Protein AF-A0A353FH01-F1 (afdb_monomer_lite)

Sequence (199 aa):
MLPNTKPGNYAWNSRETENVNPSNLFLKKVSDIIISHLSDPGFNSSLLARKLGLSRSYLSRKLSRLSGKSPGKLIYLSRLVYAERLIIEEQYAIKTVALTCGYSDTAGFSKAFQRHFGLTPTEAGRKKETNECNWSVPLNPNLKVILASQIQKDRWLQKLLHLLIEEVESGEKTSLKEIAGKMYQSTSQLNRILKKNWG

Radius of gyration: 22.61 Å; chains: 1; bounding box: 39×79×48 Å

Foldseek 3Di:
DDDDDDDDDPDDDDDPPPPPDVLNVVVVVLLVVLLVCQLALPDALCVSCVVVVHDSVVQQVSCCVSQVDGSRVVSLLSLLVQLLCCLQPPVDDLQVSCNNRNHPDSVVVQVSNCVVPVDGSVVSNVVNVPPDPPPPPPCRSVNVVVCVVVCVVDVLSVLLVVVVVVCVVVVPDDDCCVSCVSSVHHSVVVVVVCVVVPD

pLDDT: mean 71.09, std 20.17, range [28.92, 97.25]

Secondary structure (DSSP, 8-state):
---------------------HHHHHHHHHHHHHHTTTT-TT--HHHHHHHTT--HHHHHHHHHHHHSS-HHHHHHHHHHHHHHHHHHHH---HHHHHHHTT-S-HHHHHHHHHHHHSS-HHHHHHTTS--S--------HHHHHHHHHHHTT-HHHHHHHHHHHHHHHH-----HHHHHHHTT--HHHHHHHHHHHH-

Structure (mmCIF, N/CA/C/O backbone):
data_AF-A0A353FH01-F1
#
_entry.id   AF-A0A353FH01-F1
#
loop_
_atom_site.group_PDB
_atom_site.id
_atom_site.type_symbol
_atom_site.label_atom_id
_atom_site.label_alt_id
_atom_site.label_comp_id
_atom_site.label_asym_id
_atom_site.label_entity_id
_atom_site.label_seq_id
_atom_site.pdbx_PDB_ins_code
_atom_site.Cartn_x
_atom_site.Cartn_y
_atom_site.Cartn_z
_atom_site.occupancy
_atom_site.B_iso_or_equiv
_atom_site.auth_seq_id
_atom_site.auth_comp_id
_atom_site.auth_asym_id
_atom_site.auth_atom_id
_atom_site.pdbx_PDB_model_num
ATOM 1 N N . MET A 1 1 ? -21.194 65.462 -22.890 1.00 34.12 1 MET A N 1
ATOM 2 C CA . MET A 1 1 ? -21.924 64.611 -23.852 1.00 34.12 1 MET A CA 1
ATOM 3 C C . MET A 1 1 ? -21.306 63.219 -23.832 1.00 34.12 1 MET A C 1
ATOM 5 O O . MET A 1 1 ? -20.138 63.093 -24.160 1.00 34.12 1 MET A O 1
ATOM 9 N N . LEU A 1 2 ? -22.061 62.204 -23.412 1.00 46.38 2 LEU A N 1
ATOM 10 C CA . LEU A 1 2 ? -21.855 60.809 -23.828 1.00 46.38 2 LEU A CA 1
ATOM 11 C C . LEU A 1 2 ? -22.971 60.487 -24.832 1.00 46.38 2 LEU A C 1
ATOM 13 O O . LEU A 1 2 ? -24.052 61.073 -24.709 1.00 46.38 2 LEU A O 1
ATOM 17 N N . PRO A 1 3 ? -22.756 59.558 -25.778 1.00 33.56 3 PRO A N 1
ATOM 18 C CA . PRO A 1 3 ? -23.534 58.330 -25.636 1.00 33.56 3 PRO A CA 1
ATOM 19 C C . PRO A 1 3 ? -22.826 57.025 -26.052 1.00 33.56 3 PRO A C 1
ATOM 21 O O . PRO A 1 3 ? -22.129 56.947 -27.057 1.00 33.56 3 PRO A O 1
ATOM 24 N N . ASN A 1 4 ? -23.184 55.982 -25.297 1.00 28.92 4 ASN A N 1
ATOM 25 C CA . ASN A 1 4 ? -23.395 54.589 -25.706 1.00 28.92 4 ASN A CA 1
ATOM 26 C C . ASN A 1 4 ? -22.194 53.665 -25.946 1.00 28.92 4 ASN A C 1
ATOM 28 O O . ASN A 1 4 ? -21.926 53.205 -27.051 1.00 28.92 4 ASN A O 1
ATOM 32 N N . THR A 1 5 ? -21.636 53.191 -24.833 1.00 48.91 5 THR A N 1
ATOM 33 C CA . THR A 1 5 ? -21.326 51.766 -24.685 1.00 48.91 5 THR A CA 1
ATOM 34 C C . THR A 1 5 ? -22.627 50.946 -24.635 1.00 48.91 5 THR A C 1
ATOM 36 O O . THR A 1 5 ? -23.502 51.217 -23.814 1.00 48.91 5 THR A O 1
ATOM 39 N N . LYS A 1 6 ? -22.754 49.918 -25.486 1.00 37.81 6 LYS A N 1
ATOM 40 C CA . LYS A 1 6 ? -23.639 48.756 -25.278 1.00 37.81 6 LYS A CA 1
ATOM 41 C C . LYS A 1 6 ? -23.051 47.491 -25.936 1.00 37.81 6 LYS A C 1
ATOM 43 O O . LYS A 1 6 ? -22.171 47.611 -26.783 1.00 37.81 6 LYS A O 1
ATOM 48 N N . PRO A 1 7 ? -23.441 46.293 -25.460 1.00 44.78 7 PRO A N 1
ATOM 49 C CA . PRO A 1 7 ? -22.505 45.248 -25.060 1.00 44.78 7 PRO A CA 1
ATOM 50 C C . PRO A 1 7 ? -22.608 43.995 -25.937 1.00 44.78 7 PRO A C 1
ATOM 52 O O . PRO A 1 7 ? -23.690 43.643 -26.396 1.00 44.78 7 PRO A O 1
ATOM 55 N N . GLY A 1 8 ? -21.508 43.260 -26.091 1.00 33.19 8 GLY A N 1
ATOM 56 C CA . GLY A 1 8 ? -21.564 41.911 -26.651 1.00 33.19 8 GLY A CA 1
ATOM 57 C C . GLY A 1 8 ? -20.275 41.494 -27.334 1.00 33.19 8 GLY A C 1
ATOM 58 O O . GLY A 1 8 ? -20.045 41.867 -28.476 1.00 33.19 8 GLY A O 1
ATOM 59 N N . ASN A 1 9 ? -19.447 40.747 -26.598 1.00 34.62 9 ASN A N 1
ATOM 60 C CA . ASN A 1 9 ? -18.697 39.559 -27.045 1.00 34.62 9 ASN A CA 1
ATOM 61 C C . ASN A 1 9 ? -17.450 39.332 -26.178 1.00 34.62 9 ASN A C 1
ATOM 63 O O . ASN A 1 9 ? -16.327 39.251 -26.660 1.00 34.62 9 ASN A O 1
ATOM 67 N N . TYR A 1 10 ? -17.667 39.160 -24.873 1.00 42.50 10 TYR A N 1
ATOM 68 C CA . TYR A 1 10 ? -16.801 38.300 -24.068 1.00 42.50 10 TYR A CA 1
ATOM 69 C C . TYR A 1 10 ? -17.571 37.008 -23.802 1.00 42.50 10 TYR A C 1
ATOM 71 O O . TYR A 1 10 ? -18.150 36.819 -22.737 1.00 42.50 10 TYR A O 1
ATOM 79 N N . ALA A 1 11 ? -17.643 36.143 -24.811 1.00 33.09 11 ALA A N 1
ATOM 80 C CA . ALA A 1 11 ? -18.145 34.786 -24.652 1.00 33.09 11 ALA A CA 1
ATOM 81 C C . ALA A 1 11 ? -17.443 33.853 -25.647 1.00 33.09 11 ALA A C 1
ATOM 83 O O . ALA A 1 11 ? -17.746 33.847 -26.833 1.00 33.09 11 ALA A O 1
ATOM 84 N N . TRP A 1 12 ? -16.473 33.111 -25.110 1.00 30.73 12 TRP A N 1
ATOM 85 C CA . TRP A 1 12 ? -16.293 31.671 -25.303 1.00 30.73 12 TRP A CA 1
ATOM 86 C C . TRP A 1 12 ? -16.449 31.089 -26.709 1.00 30.73 12 TRP A C 1
ATOM 88 O O . TRP A 1 12 ? -17.569 30.874 -27.159 1.00 30.73 12 TRP A O 1
ATOM 98 N N . ASN A 1 13 ? -15.323 30.668 -27.301 1.00 34.38 13 ASN A N 1
ATOM 99 C CA . ASN A 1 13 ? -15.048 29.280 -27.729 1.00 34.38 13 ASN A CA 1
ATOM 100 C C . ASN A 1 13 ? -13.818 29.250 -28.657 1.00 34.38 13 ASN A C 1
ATOM 102 O O . ASN A 1 13 ? -13.667 30.124 -29.496 1.00 34.38 13 ASN A O 1
ATOM 106 N N . SER A 1 14 ? -12.881 28.307 -28.619 1.00 36.62 14 SER A N 1
ATOM 107 C CA . SER A 1 14 ? -12.710 27.058 -27.877 1.00 36.62 14 SER A CA 1
ATOM 108 C C . SER A 1 14 ? -11.231 26.656 -27.988 1.00 36.62 14 SER A C 1
ATOM 110 O O . SER A 1 14 ? -10.555 27.057 -28.936 1.00 36.62 14 SER A O 1
ATOM 112 N N . ARG A 1 15 ? -10.805 25.740 -27.108 1.00 35.19 15 ARG A N 1
ATOM 113 C CA . ARG A 1 15 ? -9.501 25.047 -27.051 1.00 35.19 15 ARG A CA 1
ATOM 114 C C . ARG A 1 15 ? -8.439 25.735 -26.189 1.00 35.19 15 ARG A C 1
ATOM 116 O O . ARG A 1 15 ? -7.313 25.955 -26.619 1.00 35.19 15 ARG A O 1
ATOM 123 N N . GLU A 1 16 ? -8.750 25.898 -24.903 1.00 39.19 16 GLU A N 1
ATOM 124 C CA . GLU A 1 16 ? -7.773 25.473 -23.896 1.00 39.19 16 GLU A CA 1
ATOM 125 C C . GLU A 1 16 ? -7.504 23.985 -24.154 1.00 39.19 16 GLU A C 1
ATOM 127 O O . GLU A 1 16 ? -8.232 23.107 -23.700 1.00 39.19 16 GLU A O 1
ATOM 132 N N . THR A 1 17 ? -6.510 23.677 -24.985 1.00 43.19 17 THR A N 1
ATOM 133 C CA . THR A 1 17 ? -5.922 22.345 -24.961 1.00 43.19 17 THR A CA 1
ATOM 134 C C . THR A 1 17 ? -5.315 22.197 -23.578 1.00 43.19 17 THR A C 1
ATOM 136 O O . THR A 1 17 ? -4.285 22.812 -23.291 1.00 43.19 17 THR A O 1
ATOM 139 N N . GLU A 1 18 ? -5.986 21.435 -22.714 1.00 45.16 18 GLU A N 1
ATOM 140 C CA . GLU A 1 18 ? -5.405 20.866 -21.506 1.00 45.16 18 GLU A CA 1
ATOM 141 C C . GLU A 1 18 ? -3.966 20.463 -21.824 1.00 45.16 18 GLU A C 1
ATOM 143 O O . GLU A 1 18 ? -3.707 19.576 -22.640 1.00 45.16 18 GLU A O 1
ATOM 148 N N . ASN A 1 19 ? -3.008 21.169 -21.234 1.00 45.78 19 ASN A N 1
ATOM 149 C CA . ASN A 1 19 ? -1.597 20.862 -21.375 1.00 45.78 19 ASN A CA 1
ATOM 150 C C . ASN A 1 19 ? -1.322 19.586 -20.562 1.00 45.78 19 ASN A C 1
ATOM 152 O O . ASN A 1 19 ? -0.867 19.635 -19.417 1.00 45.78 19 ASN A O 1
ATOM 156 N N . VAL A 1 20 ? -1.714 18.430 -21.110 1.00 54.94 20 VAL A N 1
ATOM 157 C CA . VAL A 1 20 ? -1.570 17.119 -20.474 1.00 54.94 20 VAL A CA 1
ATOM 158 C C . VAL A 1 20 ? -0.084 16.787 -20.427 1.00 54.94 20 VAL A C 1
ATOM 160 O O . VAL A 1 20 ? 0.486 16.243 -21.371 1.00 54.94 20 VAL A O 1
ATOM 163 N N . ASN A 1 21 ? 0.561 17.114 -19.307 1.00 69.62 21 ASN A N 1
ATOM 164 C CA . ASN A 1 21 ? 1.957 16.769 -19.067 1.00 69.62 21 ASN A CA 1
ATOM 165 C C . ASN A 1 21 ? 2.143 15.241 -19.241 1.00 69.62 21 ASN A C 1
ATOM 167 O O . ASN A 1 21 ? 1.534 14.468 -18.491 1.00 69.62 21 ASN A O 1
ATOM 171 N N . PRO A 1 22 ? 3.002 14.774 -20.171 1.00 61.97 22 PRO A N 1
ATOM 172 C CA . PRO A 1 22 ? 3.224 13.346 -20.423 1.00 61.97 22 PRO A CA 1
ATOM 173 C C . PRO A 1 22 ? 3.634 12.549 -19.176 1.00 61.97 22 PRO A C 1
ATOM 175 O O . PRO A 1 22 ? 3.363 11.350 -19.074 1.00 61.97 22 PRO A O 1
ATOM 178 N N . SER A 1 23 ? 4.262 13.213 -18.200 1.00 69.62 23 SER A N 1
ATOM 179 C CA . SER A 1 23 ? 4.615 12.620 -16.907 1.00 69.62 23 SER A CA 1
ATOM 180 C C . SER A 1 23 ? 3.381 12.320 -16.057 1.00 69.62 23 SER A C 1
ATOM 182 O O . SER A 1 23 ? 3.296 11.241 -15.469 1.00 69.62 23 SER A O 1
ATOM 184 N N . ASN A 1 24 ? 2.394 13.220 -16.054 1.00 71.75 24 ASN A N 1
ATOM 185 C CA . ASN A 1 24 ? 1.129 13.029 -15.343 1.00 71.75 24 ASN A CA 1
ATOM 186 C C . ASN A 1 24 ? 0.315 11.906 -15.989 1.00 71.75 24 ASN A C 1
ATOM 188 O O . ASN A 1 24 ? -0.216 11.049 -15.286 1.00 71.75 24 ASN A O 1
ATOM 192 N N . LEU A 1 25 ? 0.292 11.842 -17.325 1.00 79.00 25 LEU A N 1
ATOM 193 C CA . LEU A 1 25 ? -0.379 10.759 -18.047 1.00 79.00 25 LEU A CA 1
ATOM 194 C C . LEU A 1 25 ? 0.264 9.393 -17.761 1.00 79.00 25 LEU A C 1
ATOM 196 O O . LEU A 1 25 ? -0.436 8.395 -17.608 1.00 79.00 25 LEU A O 1
ATOM 200 N N . PHE A 1 26 ? 1.595 9.337 -17.657 1.00 80.75 26 PHE A N 1
ATOM 201 C CA . PHE A 1 26 ? 2.300 8.110 -17.289 1.00 80.75 26 PHE A CA 1
ATOM 202 C C . PHE A 1 26 ? 1.972 7.655 -15.862 1.00 80.75 26 PHE A C 1
ATOM 204 O O . PHE A 1 26 ? 1.667 6.481 -15.658 1.00 80.75 26 PHE A O 1
ATOM 211 N N . LEU A 1 27 ? 2.012 8.565 -14.884 1.00 80.62 27 LEU A N 1
ATOM 212 C CA . LEU A 1 27 ? 1.671 8.244 -13.495 1.00 80.62 27 LEU A CA 1
ATOM 213 C C . LEU A 1 27 ? 0.208 7.814 -13.354 1.00 80.62 27 LEU A C 1
ATOM 215 O O . LEU A 1 27 ? -0.065 6.858 -12.630 1.00 80.62 27 LEU A O 1
ATOM 219 N N . LYS A 1 28 ? -0.707 8.448 -14.098 1.00 80.62 28 LYS A N 1
ATOM 220 C CA . LYS A 1 28 ? -2.112 8.036 -14.170 1.00 80.62 28 LYS A CA 1
ATOM 221 C C . LYS A 1 28 ? -2.239 6.597 -14.673 1.00 80.62 28 LYS A C 1
ATOM 223 O O . LYS A 1 28 ? -2.769 5.760 -13.958 1.00 80.62 28 LYS A O 1
ATOM 228 N N . LYS A 1 29 ? -1.624 6.268 -15.816 1.00 83.25 29 LYS A N 1
ATOM 229 C CA . LYS A 1 29 ? -1.615 4.893 -16.356 1.00 83.25 29 LYS A CA 1
ATOM 230 C C . LYS A 1 29 ? -1.058 3.868 -15.364 1.00 83.25 29 LYS A C 1
ATOM 232 O O . LYS A 1 29 ? -1.601 2.776 -15.238 1.00 83.25 29 LYS A O 1
ATOM 237 N N . VAL A 1 30 ? 0.026 4.204 -14.662 1.00 83.75 30 VAL A N 1
ATOM 238 C CA . VAL A 1 30 ? 0.591 3.338 -13.613 1.00 83.75 30 VAL A CA 1
ATOM 239 C C . VAL A 1 30 ? -0.426 3.124 -12.493 1.00 83.75 30 VAL A C 1
ATOM 241 O O . VAL A 1 30 ? -0.649 1.984 -12.095 1.00 83.75 30 VAL A O 1
ATOM 244 N N . SER A 1 31 ? -1.046 4.201 -12.010 1.00 83.50 31 SER A N 1
ATOM 245 C CA . SER A 1 31 ? -2.069 4.146 -10.966 1.00 83.50 31 SER A CA 1
ATOM 246 C C . SER A 1 31 ? -3.259 3.285 -11.386 1.00 83.50 31 SER A C 1
ATOM 248 O O . SER A 1 31 ? -3.643 2.395 -10.637 1.00 83.50 31 SER A O 1
ATOM 250 N N . ASP A 1 32 ? -3.789 3.480 -12.594 1.00 84.50 32 ASP A N 1
ATOM 251 C CA . ASP A 1 32 ? -4.946 2.739 -13.114 1.00 84.50 32 ASP A CA 1
ATOM 252 C C . ASP A 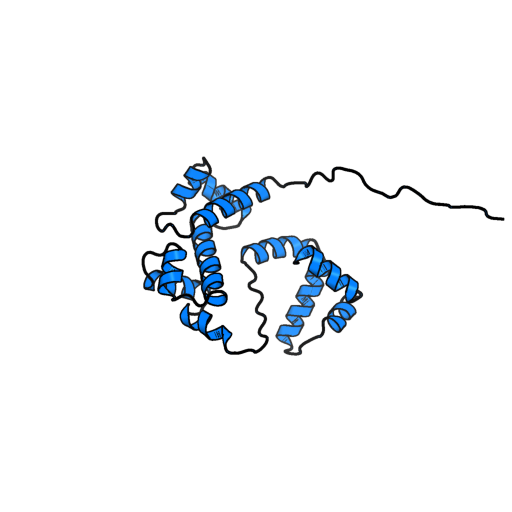1 32 ? -4.664 1.228 -13.184 1.00 84.50 32 ASP A C 1
ATOM 254 O O . ASP A 1 32 ? -5.483 0.394 -12.782 1.00 84.50 32 ASP A O 1
ATOM 258 N N . ILE A 1 33 ? -3.461 0.852 -13.633 1.00 91.25 33 ILE A N 1
ATOM 259 C CA . ILE A 1 33 ? -3.041 -0.553 -13.671 1.00 91.25 33 ILE A CA 1
ATOM 260 C C . ILE A 1 33 ? -2.901 -1.122 -12.255 1.00 91.25 33 ILE A C 1
ATOM 262 O O . ILE A 1 33 ? -3.302 -2.257 -12.021 1.00 91.25 33 ILE A O 1
ATOM 266 N N . ILE A 1 34 ? -2.345 -0.364 -11.306 1.00 89.38 34 ILE A N 1
ATOM 267 C CA . ILE A 1 34 ? -2.223 -0.826 -9.916 1.00 89.38 34 ILE A CA 1
ATOM 268 C C . ILE A 1 34 ? -3.610 -1.011 -9.293 1.00 89.38 34 ILE A C 1
ATOM 270 O O . ILE A 1 34 ? -3.862 -2.060 -8.710 1.00 89.38 34 ILE A O 1
ATOM 274 N N . ILE A 1 35 ? -4.506 -0.029 -9.448 1.00 86.50 35 ILE A N 1
ATOM 275 C CA . ILE A 1 35 ? -5.862 -0.040 -8.877 1.00 86.50 35 ILE A CA 1
ATOM 276 C C . ILE A 1 35 ? -6.658 -1.244 -9.390 1.00 86.50 35 ILE A C 1
ATOM 278 O O . ILE A 1 35 ? -7.266 -1.961 -8.601 1.00 86.50 35 ILE A O 1
ATOM 282 N N . SER A 1 36 ? -6.583 -1.527 -10.692 1.00 92.12 36 SER A N 1
ATOM 283 C CA . SER A 1 36 ? -7.253 -2.687 -11.301 1.00 92.12 36 SER A CA 1
ATOM 284 C C . SER A 1 36 ? -6.699 -4.052 -10.863 1.00 92.12 36 SER A C 1
ATOM 286 O O . SER A 1 36 ? -7.303 -5.070 -11.184 1.00 92.12 36 SER A O 1
ATOM 288 N N . HIS A 1 37 ? -5.575 -4.095 -10.138 1.00 94.88 37 HIS A N 1
ATOM 289 C CA . HIS A 1 37 ? -4.921 -5.333 -9.688 1.00 94.88 37 HIS A CA 1
ATOM 290 C C . HIS A 1 37 ? -4.638 -5.347 -8.177 1.00 94.88 37 HIS A C 1
ATOM 292 O O . HIS A 1 37 ? -3.788 -6.109 -7.713 1.00 94.88 37 HIS A O 1
ATOM 298 N N . LEU A 1 38 ? -5.318 -4.509 -7.383 1.00 91.19 38 LEU A N 1
ATOM 299 C CA . LEU A 1 38 ? -5.079 -4.441 -5.936 1.00 91.19 38 LEU A CA 1
ATOM 300 C C . LEU A 1 38 ? -5.371 -5.764 -5.231 1.00 91.19 38 LEU A C 1
ATOM 302 O O . LEU A 1 38 ? -4.603 -6.136 -4.347 1.00 91.19 38 LEU A O 1
ATOM 306 N N . SER A 1 39 ? -6.423 -6.464 -5.657 1.00 92.50 39 SER A N 1
ATOM 307 C CA . SER A 1 39 ? -6.886 -7.729 -5.081 1.00 92.50 39 SER A CA 1
ATOM 308 C C . SER A 1 39 ? -6.061 -8.948 -5.486 1.00 92.50 39 SER A C 1
ATOM 310 O O . SER A 1 39 ? -6.194 -9.989 -4.856 1.00 92.50 39 SER A O 1
ATOM 312 N N . ASP A 1 40 ? -5.200 -8.841 -6.502 1.00 95.50 40 ASP A N 1
ATOM 313 C CA . ASP A 1 40 ? -4.374 -9.953 -6.982 1.00 95.50 40 ASP A CA 1
ATOM 314 C C . ASP A 1 40 ? -3.099 -10.078 -6.129 1.00 95.50 40 ASP A C 1
ATOM 316 O O . ASP A 1 40 ? -2.214 -9.225 -6.256 1.00 95.50 40 ASP A O 1
ATOM 320 N N . PRO A 1 41 ? -2.927 -11.131 -5.303 1.00 93.62 41 PRO A N 1
ATOM 321 C CA . PRO A 1 41 ? -1.727 -11.307 -4.482 1.00 93.62 41 PRO A CA 1
ATOM 322 C C . PRO A 1 41 ? -0.454 -11.513 -5.309 1.00 93.62 41 PRO A C 1
ATOM 324 O O . PRO A 1 41 ? 0.639 -11.150 -4.870 1.00 93.62 41 PRO A O 1
ATOM 327 N N . GLY A 1 42 ? -0.586 -12.048 -6.526 1.00 95.44 42 GLY A N 1
ATOM 328 C CA . GLY A 1 42 ? 0.514 -12.247 -7.461 1.00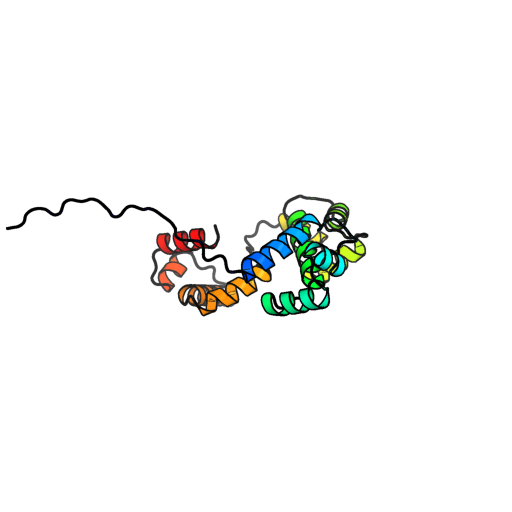 95.44 42 GLY A CA 1
ATOM 329 C C . GLY A 1 42 ? 1.012 -10.946 -8.087 1.00 95.44 42 GLY A C 1
ATOM 330 O O . GLY A 1 42 ? 2.147 -10.910 -8.577 1.00 95.44 42 GLY A O 1
ATOM 331 N N . PHE A 1 43 ? 0.220 -9.866 -8.044 1.00 97.00 43 PHE A N 1
ATOM 332 C CA . PHE A 1 43 ? 0.559 -8.597 -8.677 1.00 97.00 43 PHE A CA 1
ATOM 333 C C . PHE A 1 43 ? 1.809 -7.949 -8.062 1.00 97.00 43 PHE A C 1
ATOM 335 O O . PHE A 1 43 ? 1.881 -7.675 -6.864 1.00 97.00 43 PHE A O 1
ATOM 342 N N . ASN A 1 44 ? 2.819 -7.695 -8.901 1.00 96.31 44 ASN A N 1
ATOM 343 C CA . ASN A 1 44 ? 4.134 -7.216 -8.477 1.00 96.31 44 ASN A CA 1
ATOM 344 C C . ASN A 1 44 ? 4.796 -6.310 -9.533 1.00 96.31 44 ASN A C 1
ATOM 346 O O . ASN A 1 44 ? 4.316 -6.173 -10.659 1.00 96.31 44 ASN A O 1
ATOM 350 N N . SER A 1 45 ? 5.946 -5.720 -9.189 1.00 95.38 45 SER A N 1
ATOM 351 C CA . SER A 1 45 ? 6.708 -4.806 -10.058 1.00 95.38 45 SER A CA 1
ATOM 352 C C . SER A 1 45 ? 7.012 -5.370 -11.452 1.00 95.38 45 SER A C 1
ATOM 354 O O . SER A 1 45 ? 7.044 -4.616 -12.422 1.00 95.38 45 SER A O 1
ATOM 356 N N . SER A 1 46 ? 7.249 -6.682 -11.567 1.00 96.62 46 SER A N 1
ATOM 357 C CA . SER A 1 46 ? 7.536 -7.337 -12.849 1.00 96.62 46 SER A CA 1
ATOM 358 C C . SER A 1 46 ? 6.288 -7.399 -13.728 1.00 96.62 46 SER A C 1
ATOM 360 O O . SER A 1 46 ? 6.364 -7.121 -14.923 1.00 96.62 46 SER A O 1
ATOM 362 N N . LEU A 1 47 ? 5.132 -7.706 -13.134 1.00 97.25 47 LEU A N 1
ATOM 363 C CA . LEU A 1 47 ? 3.845 -7.714 -13.830 1.00 97.25 47 LEU A CA 1
ATOM 364 C C . LEU A 1 47 ? 3.421 -6.309 -14.256 1.00 97.25 47 LEU A C 1
ATOM 366 O O . LEU A 1 47 ? 2.983 -6.126 -15.389 1.00 97.25 47 LEU A O 1
ATOM 370 N N . LEU A 1 48 ? 3.624 -5.312 -13.392 1.00 96.38 48 LEU A N 1
ATOM 371 C CA . LEU A 1 48 ? 3.386 -3.907 -13.721 1.00 96.38 48 LEU A CA 1
ATOM 372 C C . LEU A 1 48 ? 4.257 -3.451 -14.902 1.00 96.38 48 LEU A C 1
ATOM 374 O O . LEU A 1 48 ? 3.750 -2.839 -15.839 1.00 96.38 48 LEU A O 1
ATOM 378 N N . ALA A 1 49 ? 5.550 -3.795 -14.901 1.00 96.44 49 ALA A N 1
ATOM 379 C CA . ALA A 1 49 ? 6.457 -3.488 -16.008 1.00 96.44 49 ALA A CA 1
ATOM 380 C C . ALA A 1 49 ? 5.994 -4.131 -17.321 1.00 96.44 49 ALA A C 1
ATOM 382 O O . ALA A 1 49 ? 5.907 -3.446 -18.339 1.00 96.44 49 ALA A O 1
ATOM 383 N N . ARG A 1 50 ? 5.605 -5.412 -17.273 1.00 97.25 50 ARG A N 1
ATOM 384 C CA . ARG A 1 50 ? 5.075 -6.135 -18.434 1.00 97.25 50 ARG A CA 1
ATOM 385 C C . ARG A 1 50 ? 3.803 -5.489 -18.984 1.00 97.25 50 ARG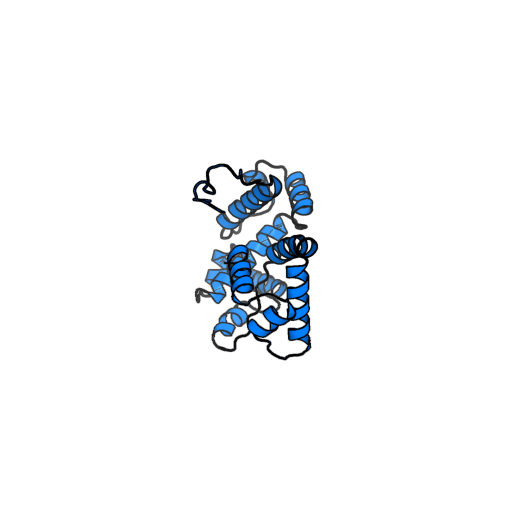 A C 1
ATOM 387 O O . ARG A 1 50 ? 3.717 -5.279 -20.186 1.00 97.25 50 ARG A O 1
ATOM 394 N N . LYS A 1 51 ? 2.850 -5.121 -18.121 1.00 95.94 51 LYS A N 1
ATOM 395 C CA . LYS A 1 51 ? 1.605 -4.443 -18.531 1.00 95.94 51 LYS A CA 1
ATOM 396 C C . LYS A 1 51 ? 1.842 -3.062 -19.145 1.00 95.94 51 LYS A C 1
ATOM 398 O O . LYS A 1 51 ? 1.048 -2.620 -19.963 1.00 95.94 51 LYS A O 1
ATOM 403 N N . LEU A 1 52 ? 2.930 -2.396 -18.768 1.00 93.38 52 LEU A N 1
ATOM 404 C CA . LEU A 1 52 ? 3.336 -1.111 -19.337 1.00 93.38 52 LEU A CA 1
ATOM 405 C C . LEU A 1 52 ? 4.203 -1.248 -20.600 1.00 93.38 52 LEU A C 1
ATOM 407 O O . LEU A 1 52 ? 4.557 -0.227 -21.184 1.00 93.38 52 LEU A O 1
ATOM 411 N N . GLY A 1 53 ? 4.579 -2.469 -21.003 1.00 95.88 53 GLY A N 1
ATOM 412 C CA . GLY A 1 53 ? 5.511 -2.697 -22.112 1.00 95.88 53 GLY A CA 1
ATOM 413 C C . GLY A 1 53 ? 6.934 -2.204 -21.821 1.00 95.88 53 GLY A C 1
ATOM 414 O O . GLY A 1 53 ? 7.649 -1.806 -22.735 1.00 95.88 53 GLY A O 1
ATOM 415 N N . LEU A 1 54 ? 7.345 -2.173 -20.548 1.00 94.81 54 LEU A N 1
ATOM 416 C CA . LEU A 1 54 ? 8.637 -1.638 -20.112 1.00 94.81 54 LEU A CA 1
ATOM 417 C C . LEU A 1 54 ? 9.511 -2.722 -19.484 1.00 94.81 54 LEU A C 1
ATOM 419 O O . LEU A 1 54 ? 9.029 -3.663 -18.853 1.00 94.81 54 LEU A O 1
ATOM 423 N N . SER A 1 55 ? 10.828 -2.529 -19.551 1.00 96.69 55 SER A N 1
ATOM 424 C CA . SER A 1 55 ? 11.744 -3.291 -18.704 1.00 96.69 55 SER A CA 1
ATOM 425 C C . SER A 1 55 ? 11.607 -2.862 -17.237 1.00 96.69 55 SER A C 1
ATOM 427 O O . SER A 1 55 ? 11.325 -1.700 -16.925 1.00 96.69 55 SER A O 1
ATOM 429 N N . ARG A 1 56 ? 11.860 -3.794 -16.310 1.00 96.00 56 ARG A N 1
ATOM 430 C CA . ARG A 1 56 ? 11.794 -3.537 -14.857 1.00 96.00 56 ARG A CA 1
ATOM 431 C C . ARG A 1 56 ? 12.707 -2.385 -14.433 1.00 96.00 56 ARG A C 1
ATOM 433 O O . ARG A 1 56 ? 12.281 -1.493 -13.702 1.00 96.00 56 ARG A O 1
ATOM 440 N N . SER A 1 57 ? 13.940 -2.372 -14.939 1.00 95.50 57 SER A N 1
ATOM 441 C CA . SER A 1 57 ? 14.936 -1.342 -14.624 1.00 95.50 57 SER A CA 1
ATOM 442 C C . SER A 1 57 ? 14.536 0.032 -15.159 1.00 95.50 57 SER A C 1
ATOM 444 O O . SER A 1 57 ? 14.752 1.044 -14.492 1.00 95.50 57 SER A O 1
ATOM 446 N N . TYR A 1 58 ? 13.926 0.097 -16.347 1.00 96.00 58 TYR A N 1
ATOM 447 C CA . TYR A 1 58 ? 13.419 1.358 -16.883 1.00 96.00 58 TYR A CA 1
ATOM 448 C C . TYR A 1 58 ? 12.224 1.868 -16.072 1.00 96.00 58 TYR A C 1
ATOM 450 O O . TYR A 1 58 ? 12.233 3.027 -15.656 1.00 96.00 58 TYR A O 1
ATOM 458 N N . LEU A 1 59 ? 11.247 1.001 -15.774 1.00 94.69 59 LEU A N 1
ATOM 459 C CA . LEU A 1 59 ? 10.097 1.349 -14.938 1.00 94.69 59 LEU A CA 1
ATOM 460 C C . LEU A 1 59 ? 10.545 1.890 -13.575 1.00 94.69 59 LEU A C 1
ATOM 462 O O . LEU A 1 59 ? 10.075 2.944 -13.154 1.00 94.69 59 LEU A O 1
ATOM 466 N N . SER A 1 60 ? 11.477 1.201 -12.909 1.00 91.81 60 SER A N 1
ATOM 467 C CA . SER A 1 60 ? 11.968 1.620 -11.596 1.00 91.81 60 SER A CA 1
ATOM 468 C C . SER A 1 60 ? 12.640 2.988 -11.645 1.00 91.81 60 SER A C 1
ATOM 470 O O . SER A 1 60 ? 12.293 3.853 -10.850 1.00 91.81 60 SER A O 1
ATOM 472 N N . ARG A 1 61 ? 13.555 3.227 -12.596 1.00 89.69 61 ARG A N 1
ATOM 473 C CA . ARG A 1 61 ? 14.216 4.537 -12.737 1.00 89.69 61 ARG A CA 1
ATOM 474 C C . ARG A 1 61 ? 13.217 5.647 -13.056 1.00 89.69 61 ARG A C 1
ATOM 476 O O . ARG A 1 61 ? 13.288 6.723 -12.466 1.00 89.69 61 ARG A O 1
ATOM 483 N N . LYS A 1 62 ? 12.271 5.384 -13.964 1.00 87.50 62 LYS A N 1
ATOM 484 C CA . LYS A 1 62 ? 11.256 6.362 -14.370 1.00 87.50 62 LYS A CA 1
ATOM 485 C C . LYS A 1 62 ? 10.334 6.726 -13.208 1.00 87.50 62 LYS A C 1
ATOM 487 O O . LYS A 1 62 ? 10.109 7.911 -12.987 1.00 87.50 62 LYS A O 1
ATOM 492 N N . LEU A 1 63 ? 9.850 5.743 -12.447 1.00 81.12 63 LEU A N 1
ATOM 493 C CA . LEU A 1 63 ? 9.013 5.992 -11.272 1.00 81.12 63 LEU A CA 1
ATOM 494 C C . LEU A 1 63 ? 9.784 6.666 -10.140 1.00 81.12 63 LEU A C 1
ATOM 496 O O . LEU A 1 63 ? 9.300 7.656 -9.607 1.00 81.12 63 LEU A O 1
ATOM 500 N N . SER A 1 64 ? 11.012 6.241 -9.840 1.00 79.81 64 SER A N 1
ATOM 501 C CA . SER A 1 64 ? 11.836 6.931 -8.842 1.00 79.81 64 SER A CA 1
ATOM 502 C C . SER A 1 64 ? 12.052 8.403 -9.197 1.00 79.81 64 SER A C 1
ATOM 504 O O . SER A 1 64 ? 11.927 9.255 -8.326 1.00 79.81 64 SER A O 1
ATOM 506 N N . ARG A 1 65 ? 12.301 8.727 -10.473 1.00 79.12 65 ARG A N 1
ATOM 507 C CA . ARG A 1 65 ? 12.469 10.118 -10.922 1.00 79.12 65 ARG A CA 1
ATOM 508 C C . ARG A 1 65 ? 11.180 10.940 -10.827 1.00 79.12 65 ARG A C 1
ATOM 510 O O . ARG A 1 65 ? 11.249 12.128 -10.550 1.00 79.12 65 ARG A O 1
ATOM 517 N N . LEU A 1 66 ? 10.027 10.331 -11.107 1.00 77.06 66 LEU A N 1
ATOM 518 C CA . LEU A 1 66 ? 8.744 11.039 -11.172 1.00 77.06 66 LEU A CA 1
ATOM 519 C C . LEU A 1 66 ? 8.021 11.132 -9.824 1.00 77.06 66 LEU A C 1
ATOM 521 O O . LEU A 1 66 ? 7.342 12.120 -9.575 1.00 77.06 66 LEU A O 1
ATOM 525 N N . SER A 1 67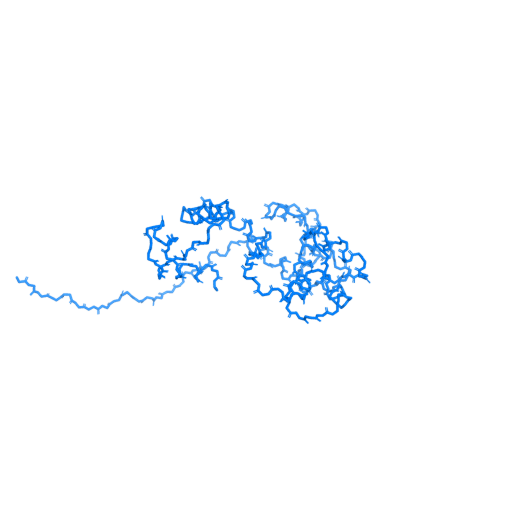 ? 8.131 10.113 -8.973 1.00 75.06 67 SER A N 1
ATOM 526 C CA . SER A 1 67 ? 7.367 10.005 -7.725 1.00 75.06 67 SER A CA 1
ATOM 527 C C . SER A 1 67 ? 8.230 9.742 -6.489 1.00 75.06 67 SER A C 1
ATOM 529 O O . SER A 1 67 ? 7.687 9.589 -5.396 1.00 75.06 67 SER A O 1
ATOM 531 N N . GLY A 1 68 ? 9.553 9.598 -6.638 1.00 80.50 68 GLY A N 1
ATOM 532 C CA . GLY A 1 68 ? 10.460 9.263 -5.534 1.00 80.50 68 GLY A CA 1
ATOM 533 C C . GLY A 1 68 ? 10.251 7.860 -4.955 1.00 80.50 68 GLY A C 1
ATOM 534 O O . GLY A 1 68 ? 10.680 7.584 -3.837 1.00 80.50 68 GLY A O 1
ATOM 535 N N . LYS A 1 69 ? 9.536 6.970 -5.659 1.00 81.44 69 LYS A N 1
ATOM 536 C CA . LYS A 1 69 ? 9.145 5.650 -5.140 1.00 81.44 69 LYS A CA 1
ATOM 537 C C . LYS A 1 69 ? 9.400 4.555 -6.162 1.00 81.44 69 LYS A C 1
ATOM 539 O O . LYS A 1 69 ? 9.185 4.738 -7.357 1.00 81.44 69 LYS A O 1
ATOM 544 N N . SER A 1 70 ? 9.814 3.392 -5.665 1.00 84.75 70 SER A N 1
ATOM 545 C CA . SER A 1 70 ? 9.933 2.192 -6.487 1.00 84.75 70 SER A CA 1
ATOM 546 C C . SER A 1 70 ? 8.546 1.646 -6.869 1.00 84.75 70 SER A C 1
ATOM 548 O O . SER A 1 70 ? 7.564 1.905 -6.163 1.00 84.75 70 SER A O 1
ATOM 550 N N . PRO A 1 71 ? 8.442 0.837 -7.940 1.00 88.19 71 PRO A N 1
ATOM 551 C CA . PRO A 1 71 ? 7.162 0.278 -8.377 1.00 88.19 71 PRO A CA 1
ATOM 552 C C . PRO A 1 71 ? 6.510 -0.588 -7.290 1.00 88.19 71 PRO A C 1
ATOM 554 O O . PRO A 1 71 ? 5.320 -0.463 -7.019 1.00 88.19 71 PRO A O 1
ATOM 557 N N . GLY A 1 72 ? 7.311 -1.404 -6.597 1.00 89.69 72 GLY A N 1
ATOM 558 C CA . GLY A 1 72 ? 6.834 -2.238 -5.494 1.00 89.69 72 GLY A CA 1
ATOM 559 C C . GLY A 1 72 ? 6.326 -1.413 -4.314 1.00 89.69 72 GLY A C 1
ATOM 560 O O . GLY A 1 72 ? 5.316 -1.765 -3.709 1.00 89.69 72 GLY A O 1
ATOM 561 N N . LYS A 1 73 ? 6.967 -0.272 -4.019 1.00 86.25 73 LYS A N 1
ATOM 562 C CA . LYS A 1 73 ? 6.493 0.629 -2.965 1.00 86.25 73 LYS A CA 1
ATOM 563 C C . LYS A 1 73 ? 5.165 1.285 -3.335 1.00 86.25 73 LYS A C 1
ATOM 565 O O . LYS A 1 73 ? 4.340 1.468 -2.449 1.00 86.25 73 LYS A O 1
ATOM 570 N N . LEU A 1 74 ? 4.949 1.620 -4.607 1.00 84.50 74 LEU A N 1
ATOM 571 C CA . LEU A 1 74 ? 3.665 2.154 -5.065 1.00 84.50 74 LEU A CA 1
ATOM 572 C C . LEU A 1 74 ? 2.550 1.119 -4.930 1.00 84.50 74 LEU A C 1
ATOM 574 O O . LEU A 1 74 ? 1.538 1.435 -4.322 1.00 84.50 74 LEU A O 1
ATOM 578 N N . ILE A 1 75 ? 2.768 -0.120 -5.383 1.00 90.75 75 ILE A N 1
ATOM 579 C CA . ILE A 1 75 ? 1.791 -1.210 -5.218 1.00 90.75 75 ILE A CA 1
ATOM 580 C C . ILE A 1 75 ? 1.442 -1.404 -3.735 1.00 90.75 75 ILE A C 1
ATOM 582 O O . ILE A 1 75 ? 0.270 -1.429 -3.369 1.00 90.75 75 ILE A O 1
ATOM 586 N N . TYR A 1 76 ? 2.465 -1.479 -2.879 1.00 90.38 76 TYR A N 1
ATOM 587 C CA . TYR A 1 76 ? 2.302 -1.605 -1.430 1.00 90.38 76 TYR A CA 1
ATOM 588 C C . TYR A 1 76 ? 1.448 -0.477 -0.838 1.00 90.38 76 TYR A C 1
ATOM 590 O O . TYR A 1 76 ? 0.507 -0.738 -0.095 1.00 90.38 76 TYR A O 1
ATOM 598 N N . LEU A 1 77 ? 1.764 0.780 -1.165 1.00 86.31 77 LEU A N 1
ATOM 599 C CA . LEU A 1 77 ? 1.038 1.932 -0.628 1.00 86.31 77 LEU A CA 1
ATOM 600 C C . LEU A 1 77 ? -0.401 1.977 -1.141 1.00 86.31 77 LEU A C 1
ATOM 602 O O . LEU A 1 77 ? -1.308 2.218 -0.355 1.00 86.31 77 LEU A O 1
ATOM 606 N N . SER A 1 78 ? -0.619 1.706 -2.428 1.00 84.50 78 SER A N 1
ATOM 607 C CA . SER A 1 78 ? -1.961 1.691 -3.011 1.00 84.50 78 SER A CA 1
ATOM 608 C C . SER A 1 78 ? -2.862 0.650 -2.346 1.00 84.50 78 SER A C 1
ATOM 610 O O . SER A 1 78 ? -4.011 0.960 -2.050 1.00 84.50 78 SER A O 1
ATOM 612 N N . ARG A 1 79 ? -2.339 -0.547 -2.035 1.00 91.94 79 ARG A N 1
ATOM 613 C CA . ARG A 1 79 ? -3.089 -1.579 -1.296 1.00 91.94 79 ARG A CA 1
ATOM 614 C C . ARG A 1 79 ? -3.480 -1.125 0.106 1.00 91.94 79 ARG A C 1
ATOM 616 O O . ARG A 1 79 ? -4.616 -1.339 0.509 1.00 91.94 79 ARG A O 1
ATOM 623 N N . LEU A 1 80 ? -2.562 -0.488 0.832 1.00 87.44 80 LEU A N 1
ATOM 624 C CA . LEU A 1 80 ? -2.817 -0.041 2.202 1.00 87.44 80 LEU A CA 1
ATOM 625 C C . LEU A 1 80 ? -3.781 1.142 2.283 1.00 87.44 80 LEU A C 1
ATOM 627 O O . LEU A 1 80 ? -4.657 1.136 3.138 1.00 87.44 80 LEU A O 1
ATOM 631 N N . VAL A 1 81 ? -3.656 2.116 1.380 1.00 85.56 81 VAL A N 1
ATOM 632 C CA . VAL A 1 81 ? -4.601 3.242 1.289 1.00 85.56 81 VAL A CA 1
ATOM 633 C C . VAL A 1 81 ? -5.999 2.739 0.930 1.00 85.56 81 VAL A C 1
ATOM 635 O O . VAL A 1 81 ? -6.988 3.186 1.501 1.00 85.56 81 VAL A O 1
ATOM 638 N N . TYR A 1 82 ? -6.096 1.767 0.020 1.00 86.31 82 TYR A N 1
ATOM 639 C CA . TYR A 1 82 ? -7.378 1.143 -0.295 1.00 86.31 82 TYR A CA 1
ATOM 640 C C . TYR A 1 82 ? -7.951 0.366 0.900 1.00 86.31 82 TYR A C 1
ATOM 642 O O . TYR A 1 82 ? -9.139 0.467 1.184 1.00 86.31 82 TYR A O 1
ATOM 650 N N . ALA A 1 83 ? -7.107 -0.348 1.650 1.00 89.19 83 ALA A N 1
ATOM 651 C CA . ALA A 1 83 ? -7.528 -1.069 2.847 1.00 89.19 83 ALA A CA 1
ATOM 652 C C . ALA A 1 83 ? -8.065 -0.138 3.941 1.00 89.19 83 ALA A C 1
ATOM 654 O O . ALA A 1 83 ? -9.102 -0.423 4.530 1.00 89.19 83 ALA A O 1
ATOM 655 N N . GLU A 1 84 ? -7.372 0.974 4.201 1.00 85.81 84 GLU A N 1
ATOM 656 C CA . GLU A 1 84 ? -7.811 2.002 5.149 1.00 85.81 84 GLU A CA 1
ATOM 657 C C . GLU A 1 84 ? -9.198 2.516 4.770 1.00 85.81 84 GLU A C 1
ATOM 659 O O . GLU A 1 84 ? -10.097 2.543 5.609 1.00 85.81 84 GLU A O 1
ATOM 664 N N . ARG A 1 85 ? -9.397 2.823 3.484 1.00 83.19 85 ARG A N 1
ATOM 665 C CA . ARG A 1 85 ? -10.693 3.248 2.965 1.00 83.19 85 ARG A CA 1
ATOM 666 C C . ARG A 1 85 ? -11.786 2.213 3.230 1.00 83.19 85 ARG A C 1
ATOM 668 O O . ARG A 1 85 ? -12.826 2.581 3.754 1.00 83.19 85 ARG A O 1
ATOM 675 N N . LEU A 1 86 ? -11.549 0.934 2.937 1.00 84.62 86 LEU A N 1
ATOM 676 C CA . LEU A 1 86 ? -12.534 -0.131 3.178 1.00 84.62 86 LEU A CA 1
ATOM 677 C C . LEU A 1 86 ? -12.864 -0.315 4.665 1.00 84.62 86 LEU A C 1
ATOM 679 O O . LEU A 1 86 ? -14.015 -0.562 5.017 1.00 84.62 86 LEU A O 1
ATOM 683 N N . ILE A 1 87 ? -11.865 -0.192 5.539 1.00 84.94 87 ILE A N 1
ATOM 684 C CA . ILE A 1 87 ? -12.052 -0.308 6.991 1.00 84.94 87 ILE A CA 1
ATOM 685 C C . ILE A 1 87 ? -12.877 0.865 7.518 1.00 84.94 87 ILE A C 1
ATOM 687 O O . ILE A 1 87 ? -13.783 0.670 8.329 1.00 84.94 87 ILE A O 1
ATOM 691 N N . ILE A 1 88 ? -12.572 2.077 7.050 1.00 79.00 88 ILE A N 1
ATOM 692 C CA . ILE A 1 88 ? -13.278 3.285 7.461 1.00 79.00 88 ILE A CA 1
ATOM 693 C C . ILE A 1 88 ? -14.675 3.306 6.859 1.00 79.00 88 ILE A C 1
ATOM 695 O O . ILE A 1 88 ? -15.609 3.596 7.582 1.00 79.00 88 ILE A O 1
ATOM 699 N N . GLU A 1 89 ? -14.870 3.010 5.578 1.00 74.69 89 GLU A N 1
ATOM 700 C CA . GLU A 1 89 ? -16.157 3.193 4.898 1.00 74.69 89 GLU A CA 1
ATOM 701 C C . GLU A 1 89 ? -17.119 2.019 5.143 1.00 74.69 89 GLU A C 1
ATOM 703 O O . GLU A 1 89 ? -18.268 2.263 5.515 1.00 74.69 89 GLU A O 1
ATOM 708 N N . GLU A 1 90 ? -16.665 0.763 5.041 1.00 63.16 90 GLU A N 1
ATOM 709 C CA . GLU A 1 90 ? -17.554 -0.358 4.681 1.00 63.16 90 GLU A CA 1
ATOM 710 C C . GLU A 1 90 ? -17.778 -1.447 5.759 1.00 63.16 90 GLU A C 1
ATOM 712 O O . GLU A 1 90 ? -18.370 -2.476 5.462 1.00 63.16 90 GLU A O 1
ATOM 717 N N . GLN A 1 91 ? -17.378 -1.253 7.024 1.00 68.81 91 GLN A N 1
ATOM 718 C CA . GLN A 1 91 ? -17.575 -2.232 8.129 1.00 68.81 91 GLN A CA 1
ATOM 719 C C . GLN A 1 91 ? -17.213 -3.696 7.776 1.00 68.81 91 GLN A C 1
ATOM 721 O O . GLN A 1 91 ? -17.738 -4.650 8.356 1.00 68.81 91 GLN A O 1
ATOM 726 N N . TYR A 1 92 ? -16.293 -3.912 6.835 1.00 76.81 92 TYR A N 1
ATOM 727 C CA . TYR A 1 92 ? -15.884 -5.263 6.482 1.00 76.81 92 TYR A CA 1
ATOM 728 C C . TYR A 1 92 ? -15.061 -5.906 7.590 1.00 76.81 92 TYR A C 1
ATOM 730 O O . TYR A 1 92 ? -14.241 -5.271 8.258 1.00 76.81 92 TYR A O 1
ATOM 738 N N . ALA A 1 93 ? -15.199 -7.226 7.710 1.00 87.88 93 ALA A N 1
ATOM 739 C CA . ALA A 1 93 ? -14.269 -8.018 8.494 1.00 87.88 93 ALA A CA 1
ATOM 740 C C . ALA A 1 93 ? -12.836 -7.802 7.976 1.00 87.88 93 ALA A C 1
ATOM 742 O O . ALA A 1 93 ? -12.579 -7.891 6.774 1.00 87.88 93 ALA A O 1
ATOM 743 N N . ILE A 1 94 ? -11.879 -7.597 8.887 1.00 91.00 94 ILE A N 1
ATOM 744 C CA . ILE A 1 94 ? -10.465 -7.344 8.548 1.00 91.00 94 ILE A CA 1
ATOM 745 C C . ILE A 1 94 ? -9.884 -8.434 7.632 1.00 91.00 94 ILE A C 1
ATOM 747 O O . ILE A 1 94 ? -9.084 -8.148 6.745 1.00 91.00 94 ILE A O 1
ATOM 751 N N . LYS A 1 95 ? -10.331 -9.686 7.799 1.00 93.31 95 LYS A N 1
ATOM 752 C CA . LYS A 1 95 ? -9.971 -10.805 6.916 1.00 93.31 95 LYS A CA 1
ATOM 753 C C . LYS A 1 95 ? -10.401 -10.557 5.463 1.00 93.31 95 LYS A C 1
ATOM 755 O O . LYS A 1 95 ? -9.616 -10.794 4.551 1.00 93.31 95 LYS A O 1
ATOM 760 N N . THR A 1 96 ? -11.619 -10.066 5.248 1.00 91.75 96 THR A N 1
ATOM 761 C CA . THR A 1 96 ? -12.146 -9.731 3.918 1.00 91.75 96 THR A CA 1
ATOM 762 C C . THR A 1 96 ? -11.384 -8.561 3.310 1.00 91.75 96 THR A C 1
ATOM 764 O O . THR A 1 96 ? -11.008 -8.625 2.141 1.00 91.75 96 THR A O 1
ATOM 767 N N . VAL A 1 97 ? -11.078 -7.528 4.104 1.00 93.06 97 VAL A N 1
ATOM 768 C CA . VAL A 1 97 ? -10.257 -6.393 3.648 1.00 93.06 97 VAL A CA 1
ATOM 769 C C . VAL A 1 97 ? -8.880 -6.870 3.188 1.00 93.06 97 VAL A C 1
ATOM 771 O O . VAL A 1 97 ? -8.457 -6.529 2.087 1.00 93.06 97 VAL A O 1
ATOM 774 N N . ALA A 1 98 ? -8.204 -7.710 3.978 1.00 94.12 98 ALA A N 1
ATOM 775 C CA . ALA A 1 98 ? -6.889 -8.245 3.626 1.00 94.12 98 ALA A CA 1
ATOM 776 C C . ALA A 1 98 ? -6.906 -8.954 2.259 1.00 94.12 98 ALA A C 1
ATOM 778 O O . ALA A 1 98 ? -6.095 -8.633 1.387 1.00 94.12 98 ALA A O 1
ATOM 779 N N . LEU A 1 99 ? -7.875 -9.851 2.049 1.00 94.19 99 LEU A N 1
ATOM 780 C CA . LEU A 1 99 ? -8.048 -10.572 0.784 1.00 94.19 99 LEU A CA 1
ATOM 781 C C . LEU A 1 99 ? -8.343 -9.619 -0.383 1.00 94.19 99 LEU A C 1
ATOM 783 O O . LEU A 1 99 ? -7.730 -9.722 -1.443 1.00 94.19 99 LEU A O 1
ATOM 787 N N . THR A 1 100 ? -9.224 -8.640 -0.172 1.00 91.50 100 THR A N 1
ATOM 788 C CA . THR A 1 100 ? -9.615 -7.650 -1.194 1.00 91.50 100 THR A CA 1
ATOM 789 C C . THR A 1 100 ? -8.451 -6.729 -1.579 1.00 91.50 100 THR A C 1
ATOM 791 O O . THR A 1 100 ? -8.391 -6.219 -2.696 1.00 91.50 100 THR A O 1
ATOM 794 N N . CYS A 1 101 ? -7.482 -6.557 -0.683 1.00 91.88 101 CYS A N 1
ATOM 795 C CA . CYS A 1 101 ? -6.258 -5.796 -0.911 1.00 91.88 101 CYS A CA 1
ATOM 796 C C . CYS A 1 101 ? -5.075 -6.665 -1.372 1.00 91.88 101 CYS A C 1
ATOM 798 O O . CYS A 1 101 ? -3.940 -6.188 -1.352 1.00 91.88 101 CYS A O 1
ATOM 800 N N . GLY A 1 102 ? -5.307 -7.924 -1.764 1.00 93.38 102 GLY A N 1
ATOM 801 C CA . GLY A 1 102 ? -4.279 -8.793 -2.342 1.00 93.38 102 GLY A CA 1
ATOM 802 C C . GLY A 1 102 ? -3.264 -9.316 -1.328 1.00 93.38 102 GLY A C 1
ATOM 803 O O . GLY A 1 102 ? -2.108 -9.556 -1.681 1.00 93.38 102 GLY A O 1
ATOM 804 N N . TYR A 1 103 ? -3.666 -9.467 -0.065 1.00 95.00 103 TYR A N 1
ATOM 805 C CA . TYR A 1 103 ? -2.891 -10.182 0.945 1.00 95.00 103 TYR A CA 1
ATOM 806 C C . TYR A 1 103 ? -3.402 -11.614 1.077 1.00 95.00 103 TYR A C 1
ATOM 808 O O . TYR A 1 103 ? -4.601 -11.848 1.204 1.00 95.00 103 TYR A O 1
ATOM 816 N N . SER A 1 104 ? -2.475 -12.570 1.084 1.00 92.94 104 SER A N 1
ATOM 817 C CA . SER A 1 104 ? -2.778 -13.996 1.242 1.00 92.94 104 SER A CA 1
ATOM 818 C C . SER A 1 104 ? -3.247 -14.343 2.656 1.00 92.94 104 SER A C 1
ATOM 820 O O . SER A 1 104 ? -3.965 -15.320 2.853 1.00 92.94 104 SER A O 1
ATOM 822 N N . ASP A 1 105 ? -2.828 -13.551 3.645 1.00 94.12 105 ASP A N 1
ATOM 823 C CA . ASP A 1 105 ? -3.123 -13.781 5.049 1.00 94.12 105 ASP A CA 1
ATOM 824 C C . ASP A 1 105 ? -3.306 -12.469 5.830 1.00 94.12 105 ASP A C 1
ATOM 826 O O . ASP A 1 105 ? -2.693 -11.431 5.554 1.00 94.12 105 ASP A O 1
ATOM 830 N N . THR A 1 106 ? -4.165 -12.530 6.847 1.00 94.69 106 THR A N 1
ATOM 831 C CA . THR A 1 106 ? -4.519 -11.375 7.679 1.00 94.69 106 THR A CA 1
ATOM 832 C C . THR A 1 106 ? -3.357 -10.906 8.557 1.00 94.69 106 THR A C 1
ATOM 834 O O . THR A 1 106 ? -3.279 -9.725 8.884 1.00 94.69 106 THR A O 1
ATOM 837 N N . ALA A 1 107 ? -2.439 -11.794 8.955 1.00 95.00 107 ALA A N 1
ATOM 838 C CA . ALA A 1 107 ? -1.341 -11.435 9.852 1.00 95.00 107 ALA A CA 1
ATOM 839 C C . ALA A 1 107 ? -0.297 -10.559 9.139 1.00 95.00 107 ALA A C 1
ATOM 841 O O . ALA A 1 107 ? 0.135 -9.536 9.677 1.00 95.00 107 ALA A O 1
ATOM 842 N N . GLY A 1 108 ? 0.071 -10.927 7.912 1.00 94.94 108 GLY A N 1
ATOM 843 C CA . GLY A 1 108 ? 0.930 -10.154 7.023 1.00 94.94 108 GLY A CA 1
ATOM 844 C C . GLY A 1 108 ? 0.315 -8.801 6.683 1.00 94.94 108 GLY A C 1
ATOM 845 O O . GLY A 1 108 ? 1.005 -7.781 6.759 1.00 94.94 108 GLY A O 1
ATOM 846 N N . PHE A 1 109 ? -0.993 -8.774 6.402 1.00 96.19 109 PHE A N 1
ATOM 847 C CA . PHE A 1 109 ? -1.739 -7.530 6.217 1.00 96.19 109 PHE A CA 1
ATOM 848 C C . PHE A 1 109 ? -1.664 -6.622 7.451 1.00 96.19 109 PHE A C 1
ATOM 850 O O . PHE A 1 109 ? -1.210 -5.485 7.339 1.00 96.19 109 PHE A O 1
ATOM 857 N N . SER A 1 110 ? -2.039 -7.120 8.633 1.00 94.12 110 SER A N 1
ATOM 858 C CA . SER A 1 110 ? -2.065 -6.320 9.863 1.00 94.12 110 SER A CA 1
ATOM 859 C C . SER A 1 110 ? -0.696 -5.738 10.211 1.00 94.12 110 SER A C 1
ATOM 861 O O . SER A 1 110 ? -0.608 -4.562 10.557 1.00 94.12 110 SER A O 1
ATOM 863 N N . LYS A 1 111 ? 0.388 -6.512 10.047 1.00 93.00 111 LYS A N 1
ATOM 864 C CA . LYS A 1 111 ? 1.764 -6.019 10.242 1.00 93.00 111 LYS A CA 1
ATOM 865 C C . LYS A 1 111 ? 2.119 -4.908 9.253 1.00 93.00 111 LYS A C 1
ATOM 867 O O . LYS A 1 111 ? 2.711 -3.903 9.644 1.00 93.00 111 LYS A O 1
ATOM 872 N N . ALA A 1 112 ? 1.777 -5.077 7.975 1.00 86.56 112 ALA A N 1
ATOM 873 C CA . ALA A 1 112 ? 2.032 -4.071 6.945 1.00 86.56 112 ALA A CA 1
ATOM 874 C C . ALA A 1 112 ? 1.235 -2.781 7.192 1.00 86.56 112 ALA A C 1
ATOM 876 O O . ALA A 1 112 ? 1.782 -1.681 7.075 1.00 86.56 112 ALA A O 1
ATOM 877 N N . PHE A 1 113 ? -0.035 -2.924 7.570 1.00 89.62 113 PHE A N 1
ATOM 878 C CA . PHE A 1 113 ? -0.928 -1.821 7.896 1.00 89.62 113 PHE A CA 1
ATOM 879 C C . PHE A 1 113 ? -0.411 -1.041 9.108 1.00 89.62 113 PHE A C 1
ATOM 881 O O . PHE A 1 113 ? -0.156 0.156 9.000 1.00 89.62 113 PHE A O 1
ATOM 888 N N . GLN A 1 114 ? -0.126 -1.732 10.215 1.00 86.25 114 GLN A N 1
ATOM 889 C CA . GLN A 1 114 ? 0.405 -1.115 11.431 1.00 86.25 114 GLN A CA 1
ATOM 890 C C . GLN A 1 114 ? 1.747 -0.429 11.193 1.00 86.25 114 GLN A C 1
ATOM 892 O O . GLN A 1 114 ? 1.952 0.699 11.628 1.00 86.25 114 GLN A O 1
ATOM 897 N N . ARG A 1 115 ? 2.650 -1.053 10.432 1.00 81.94 115 ARG A N 1
ATOM 898 C CA . ARG A 1 115 ? 3.925 -0.426 10.066 1.00 81.94 115 ARG A CA 1
ATOM 899 C C . ARG A 1 115 ? 3.737 0.868 9.269 1.00 81.94 115 ARG A C 1
ATOM 901 O O . ARG A 1 115 ? 4.607 1.734 9.316 1.00 81.94 115 ARG A O 1
ATOM 908 N N . HIS A 1 116 ? 2.667 0.979 8.483 1.00 81.38 116 HIS A N 1
ATOM 909 C CA . HIS A 1 116 ? 2.423 2.161 7.663 1.00 81.38 116 HIS A CA 1
ATOM 910 C C . HIS A 1 116 ? 1.687 3.273 8.410 1.00 81.38 116 HIS A C 1
ATOM 912 O O . HIS A 1 116 ? 2.094 4.427 8.283 1.00 81.38 116 HIS A O 1
ATOM 918 N N . PHE A 1 117 ? 0.634 2.926 9.149 1.00 79.50 117 PHE A N 1
ATOM 919 C CA . PHE A 1 117 ? -0.287 3.876 9.778 1.00 79.50 117 PHE A CA 1
ATOM 920 C C . PHE A 1 117 ? -0.041 4.078 11.279 1.00 79.50 117 PHE A C 1
ATOM 922 O O . PHE A 1 117 ? -0.619 4.978 11.875 1.00 79.50 117 PHE A O 1
ATOM 929 N N . GLY A 1 118 ? 0.809 3.258 11.903 1.00 80.00 118 GLY A N 1
ATOM 930 C CA . GLY A 1 118 ? 1.105 3.320 13.339 1.00 80.00 118 GLY A CA 1
ATOM 931 C C . GLY A 1 118 ? 0.034 2.694 14.237 1.00 80.00 118 GLY A C 1
ATOM 932 O O . GLY A 1 118 ? 0.201 2.674 15.450 1.00 80.00 118 GLY A O 1
ATOM 933 N N . LEU A 1 119 ? -1.039 2.158 13.655 1.00 83.88 119 LEU A N 1
ATOM 934 C CA . LEU A 1 119 ? -2.177 1.561 14.354 1.00 83.88 119 LEU A CA 1
ATOM 935 C C . LEU A 1 119 ? -2.667 0.313 13.619 1.00 83.88 119 LEU A C 1
ATOM 937 O O . LEU A 1 119 ? -2.448 0.154 12.417 1.00 83.88 119 LEU A O 1
ATOM 941 N N . THR A 1 120 ? -3.301 -0.600 14.339 1.00 87.81 120 THR A N 1
ATOM 942 C CA . THR A 1 120 ? -3.817 -1.855 13.788 1.00 87.81 120 THR A CA 1
ATOM 943 C C . THR A 1 120 ? -5.095 -1.630 12.970 1.00 87.81 120 THR A C 1
ATOM 945 O O . THR A 1 120 ? -5.852 -0.695 13.239 1.00 87.81 120 THR A O 1
ATOM 948 N N . PRO A 1 121 ? -5.409 -2.514 12.004 1.00 87.25 121 PRO A N 1
ATOM 949 C CA . PRO A 1 121 ? -6.660 -2.429 11.247 1.00 87.25 121 PRO A CA 1
ATOM 950 C C . PRO A 1 121 ? -7.918 -2.385 12.132 1.00 87.25 121 PRO A C 1
ATOM 952 O O . PRO A 1 121 ? -8.870 -1.672 11.832 1.00 87.25 121 PRO A O 1
ATOM 955 N N . THR A 1 122 ? -7.917 -3.120 13.247 1.00 88.31 122 THR A N 1
ATOM 956 C CA . THR A 1 122 ? -9.038 -3.150 14.197 1.00 88.31 122 THR A CA 1
ATOM 957 C C . THR A 1 122 ? -9.199 -1.819 14.932 1.00 88.31 122 THR A C 1
ATOM 959 O O . THR A 1 122 ? -10.320 -1.343 15.095 1.00 88.31 122 THR A O 1
ATOM 962 N N . GLU A 1 123 ? -8.095 -1.199 15.358 1.00 84.38 123 GLU A N 1
ATOM 963 C CA . GLU A 1 123 ? -8.116 0.137 15.970 1.00 84.38 123 GLU A CA 1
ATOM 964 C C . GLU A 1 123 ? -8.620 1.191 14.979 1.00 84.38 123 GLU A C 1
ATOM 966 O O . GLU A 1 123 ? -9.428 2.039 15.357 1.00 84.38 123 GLU A O 1
ATOM 971 N N . ALA A 1 124 ? -8.219 1.095 13.704 1.00 82.12 124 ALA A N 1
ATOM 972 C CA . ALA A 1 124 ? -8.712 1.972 12.641 1.00 82.12 124 ALA A CA 1
ATOM 973 C C . ALA A 1 124 ? -10.240 1.887 12.494 1.00 82.12 124 ALA A C 1
ATOM 975 O O . ALA A 1 124 ? -10.908 2.915 12.408 1.00 82.12 124 ALA A O 1
ATOM 976 N N . GLY A 1 125 ? -10.796 0.670 12.510 1.00 80.25 125 GLY A N 1
ATOM 977 C CA . GLY A 1 125 ? -12.238 0.440 12.372 1.00 80.25 125 GLY A CA 1
ATOM 978 C C . GLY A 1 125 ? -13.064 0.920 13.570 1.00 80.25 125 GLY A C 1
ATOM 979 O O . GLY A 1 125 ? -14.169 1.423 13.386 1.00 80.25 125 GLY A O 1
ATOM 980 N N . ARG A 1 126 ? -12.529 0.826 14.796 1.00 72.88 126 ARG A N 1
ATOM 981 C CA . ARG A 1 126 ? -13.216 1.289 16.021 1.00 72.88 126 ARG A CA 1
ATOM 982 C C . ARG A 1 126 ? -13.296 2.811 16.138 1.00 72.88 126 ARG A C 1
ATOM 984 O O . ARG A 1 126 ? -14.227 3.330 16.745 1.00 72.88 126 ARG A O 1
ATOM 991 N N . LYS A 1 127 ? -12.358 3.542 15.528 1.00 61.75 127 LYS A N 1
ATOM 992 C CA . LYS A 1 127 ? -12.268 5.012 15.618 1.00 61.75 127 LYS A CA 1
ATOM 993 C C . LYS A 1 127 ? -13.462 5.762 14.993 1.00 61.75 127 LYS A C 1
ATOM 995 O O . LYS A 1 127 ? -13.538 6.979 15.116 1.00 61.75 127 LYS A O 1
ATOM 1000 N N . LYS A 1 128 ? -14.401 5.050 14.355 1.00 52.56 128 LYS A N 1
ATOM 1001 C CA . LYS A 1 128 ? -15.687 5.576 13.869 1.00 52.56 128 LYS A CA 1
ATOM 1002 C C . LYS A 1 128 ? -16.666 5.960 14.992 1.00 52.56 128 LYS A C 1
ATOM 1004 O O . LYS A 1 128 ? -17.537 6.786 14.747 1.00 52.56 128 LYS A O 1
ATOM 1009 N N . GLU A 1 129 ? -16.552 5.372 16.186 1.00 45.94 129 GLU A N 1
ATOM 1010 C CA . GLU A 1 129 ? -17.550 5.546 17.260 1.00 45.94 129 GLU A CA 1
ATOM 1011 C C . GLU A 1 129 ? -17.316 6.787 18.138 1.00 45.94 129 GLU A C 1
ATOM 1013 O O . GLU A 1 129 ? -18.254 7.309 18.737 1.00 45.94 129 GLU A O 1
ATOM 1018 N N . THR A 1 130 ? -16.099 7.331 18.176 1.00 40.88 130 THR A N 1
ATOM 1019 C CA . THR A 1 130 ? -15.817 8.596 18.870 1.00 40.88 130 THR A CA 1
ATOM 1020 C C . THR A 1 130 ? -16.057 9.761 17.920 1.00 40.88 130 THR A C 1
ATOM 1022 O O . THR A 1 130 ? -15.162 10.180 17.187 1.00 40.88 130 THR A O 1
ATOM 1025 N N . ASN A 1 131 ? -17.290 10.261 17.920 1.00 40.84 131 ASN A N 1
ATOM 1026 C CA . ASN A 1 131 ? -17.748 11.419 17.158 1.00 40.84 131 ASN A CA 1
ATOM 1027 C C . ASN A 1 131 ? -17.198 12.739 17.743 1.00 40.84 131 ASN A C 1
ATOM 1029 O O . ASN A 1 131 ? -17.946 13.631 18.132 1.00 40.84 131 ASN A O 1
ATOM 1033 N N . GLU A 1 132 ? -15.875 12.859 17.821 1.00 34.69 132 GLU A N 1
ATOM 1034 C CA . GLU A 1 132 ? -15.186 14.132 17.993 1.00 34.69 132 GLU A CA 1
ATOM 1035 C C . GLU A 1 132 ? -14.549 14.484 16.653 1.00 34.69 132 GLU A C 1
ATOM 1037 O O . GLU A 1 132 ? -13.838 13.666 16.070 1.00 34.69 132 GLU A O 1
ATOM 1042 N N . CYS A 1 133 ? -14.818 15.691 16.145 1.00 33.75 133 CYS A N 1
ATOM 1043 C CA . CYS A 1 133 ? -14.199 16.225 14.933 1.00 33.75 133 CYS A CA 1
ATOM 1044 C C . CYS A 1 133 ? -12.676 16.313 15.098 1.00 33.75 133 CYS A C 1
ATOM 1046 O O . CYS A 1 133 ? -12.122 17.377 15.368 1.00 33.75 133 CYS A O 1
ATOM 1048 N N . ASN A 1 134 ? -12.006 15.189 14.894 1.00 33.94 134 ASN A N 1
ATOM 1049 C CA . ASN A 1 134 ? -10.588 15.078 14.647 1.00 33.94 134 ASN A CA 1
ATOM 1050 C C . ASN A 1 134 ? -10.437 14.816 13.147 1.00 33.94 134 ASN A C 1
ATOM 1052 O O . ASN A 1 134 ? -10.171 13.698 12.703 1.00 33.94 134 ASN A O 1
ATOM 1056 N N . TRP A 1 135 ? -10.713 15.852 12.348 1.00 33.47 135 TRP A N 1
ATOM 1057 C CA . TRP A 1 135 ? -10.401 15.858 10.923 1.00 33.47 135 TRP A CA 1
ATOM 1058 C C . TRP A 1 135 ? -8.878 15.777 10.777 1.00 33.47 135 TRP A C 1
ATOM 1060 O O . TRP A 1 135 ? -8.171 16.779 10.738 1.00 33.47 135 TRP A O 1
ATOM 1070 N N . SER A 1 136 ? -8.354 14.558 10.731 1.00 40.31 136 SER A N 1
ATOM 1071 C CA . SER A 1 136 ? -7.011 14.302 10.237 1.00 40.31 136 SER A CA 1
ATOM 1072 C C . SER A 1 136 ? -7.137 14.139 8.731 1.00 40.31 136 SER A C 1
ATOM 1074 O O . SER A 1 136 ? -7.583 13.093 8.267 1.00 40.31 136 SER A O 1
ATOM 1076 N N . VAL A 1 137 ? -6.790 15.179 7.964 1.00 41.31 137 VAL A N 1
ATOM 1077 C CA . VAL A 1 137 ? -6.693 15.073 6.500 1.00 41.31 137 VAL A CA 1
ATOM 1078 C C . VAL A 1 137 ? -5.832 13.840 6.192 1.00 41.31 137 VAL A C 1
ATOM 1080 O O . VAL A 1 137 ? -4.651 13.842 6.568 1.00 41.31 137 VAL A O 1
ATOM 1083 N N . PRO A 1 138 ? -6.336 12.805 5.493 1.00 41.50 138 PRO A N 1
ATOM 1084 C CA . PRO A 1 138 ? -5.484 11.750 4.983 1.00 41.50 138 PRO A CA 1
ATOM 1085 C C . PRO A 1 138 ? -4.759 12.360 3.789 1.00 41.50 138 PRO A C 1
ATOM 1087 O O . PRO A 1 138 ? -5.147 12.204 2.631 1.00 41.50 138 PRO A O 1
ATOM 1090 N N . LEU A 1 139 ? -3.726 13.157 4.072 1.00 42.16 139 LEU A N 1
ATOM 1091 C CA . LEU A 1 139 ? -2.821 13.676 3.065 1.00 42.16 139 LEU A CA 1
ATOM 1092 C C . LEU A 1 139 ? -2.110 12.461 2.472 1.00 42.16 139 LEU A C 1
ATOM 1094 O O . LEU A 1 139 ? -1.042 12.056 2.939 1.00 42.16 139 LEU A O 1
ATOM 1098 N N . ASN A 1 140 ? -2.742 11.876 1.451 1.00 47.59 140 ASN A N 1
ATOM 1099 C CA . ASN A 1 140 ? -2.187 10.868 0.568 1.00 47.59 140 ASN A CA 1
ATOM 1100 C C . ASN A 1 140 ? -0.724 11.255 0.303 1.00 47.59 140 ASN A C 1
ATOM 1102 O O . ASN A 1 140 ? -0.461 12.414 -0.021 1.00 47.59 140 ASN A O 1
ATOM 1106 N N . PRO A 1 141 ? 0.255 10.349 0.426 1.00 46.22 141 PRO A N 1
ATOM 1107 C CA . PRO A 1 141 ? 1.648 10.674 0.138 1.00 46.22 141 PRO A CA 1
ATOM 1108 C C . PRO A 1 141 ? 1.843 11.311 -1.248 1.00 46.22 141 PRO A C 1
ATOM 1110 O O . PRO A 1 141 ? 2.746 12.123 -1.419 1.00 46.22 141 PRO A O 1
ATOM 1113 N N . ASN A 1 142 ? 0.971 11.001 -2.215 1.00 43.81 142 ASN A N 1
ATOM 1114 C CA . ASN A 1 142 ? 0.926 11.675 -3.510 1.00 43.81 142 ASN A CA 1
ATOM 1115 C C . ASN A 1 142 ? 0.318 13.084 -3.428 1.00 43.81 142 ASN A C 1
ATOM 1117 O O . ASN A 1 142 ? 0.836 13.973 -4.088 1.00 43.81 142 ASN A O 1
ATOM 1121 N N . LEU A 1 143 ? -0.690 13.333 -2.583 1.00 46.44 143 LEU A N 1
ATOM 1122 C CA . LEU A 1 143 ? -1.156 14.693 -2.282 1.00 46.44 143 LEU A CA 1
ATOM 1123 C C . LEU A 1 143 ? -0.092 15.501 -1.538 1.00 46.44 143 LEU A C 1
ATOM 1125 O O . LEU A 1 143 ? 0.069 16.659 -1.869 1.00 46.44 143 LEU A O 1
ATOM 1129 N N . LYS A 1 144 ? 0.700 14.930 -0.617 1.00 44.78 144 LYS A N 1
ATOM 1130 C CA . LYS A 1 144 ? 1.829 15.653 0.009 1.00 44.78 144 LYS A CA 1
ATOM 1131 C C . LYS A 1 144 ? 2.884 16.070 -1.010 1.00 44.78 144 LYS A C 1
ATOM 1133 O O . LYS A 1 144 ? 3.425 17.157 -0.892 1.00 44.78 144 LYS A O 1
ATOM 1138 N N . VAL A 1 145 ? 3.172 15.230 -2.004 1.00 49.00 145 VAL A N 1
ATOM 1139 C CA . VAL A 1 145 ? 4.150 15.532 -3.063 1.00 49.00 145 VAL A CA 1
ATOM 1140 C C . VAL A 1 145 ? 3.586 16.534 -4.074 1.00 49.00 145 VAL A C 1
ATOM 1142 O O . VAL A 1 145 ? 4.270 17.496 -4.415 1.00 49.00 145 VAL A O 1
ATOM 1145 N N . ILE A 1 146 ? 2.331 16.355 -4.502 1.00 47.03 146 ILE A N 1
ATOM 1146 C CA . ILE A 1 146 ? 1.624 17.298 -5.383 1.00 47.03 146 ILE A CA 1
ATOM 1147 C C . ILE A 1 146 ? 1.496 18.648 -4.679 1.00 47.03 146 ILE A C 1
ATOM 1149 O O . ILE A 1 146 ? 1.883 19.666 -5.242 1.00 47.03 146 ILE A O 1
ATOM 1153 N N . LEU A 1 147 ? 1.084 18.661 -3.412 1.00 45.72 147 LEU A N 1
ATOM 1154 C CA . LEU A 1 147 ? 1.013 19.872 -2.613 1.00 45.72 147 LEU A CA 1
ATOM 1155 C C . LEU A 1 147 ? 2.369 20.482 -2.348 1.00 45.72 147 LEU A C 1
ATOM 1157 O O . LEU A 1 147 ? 2.490 21.674 -2.546 1.00 45.72 147 LEU A O 1
ATOM 1161 N N . ALA A 1 148 ? 3.402 19.729 -1.976 1.00 48.22 148 ALA A N 1
ATOM 1162 C CA . ALA A 1 148 ? 4.739 20.299 -1.805 1.00 48.22 148 ALA A CA 1
ATOM 1163 C C . ALA A 1 148 ? 5.229 20.982 -3.095 1.00 48.22 148 ALA A C 1
ATOM 1165 O O . ALA A 1 148 ? 5.864 22.035 -3.031 1.00 48.22 148 ALA A O 1
ATOM 1166 N N . SER A 1 149 ? 4.868 20.434 -4.263 1.00 47.66 149 SER A N 1
ATOM 1167 C CA . SER A 1 149 ? 5.182 21.029 -5.567 1.00 47.66 149 SER A CA 1
ATOM 1168 C C . SER A 1 149 ? 4.317 22.250 -5.927 1.00 47.66 149 SER A C 1
ATOM 1170 O O . SER A 1 149 ? 4.811 23.170 -6.580 1.00 47.66 149 SER A O 1
ATOM 1172 N N . GLN A 1 150 ? 3.055 22.296 -5.478 1.00 47.28 150 GLN A N 1
ATOM 1173 C CA . GLN A 1 150 ? 2.120 23.410 -5.700 1.00 47.28 150 GLN A CA 1
ATOM 1174 C C . GLN A 1 150 ? 2.348 24.564 -4.706 1.00 47.28 150 GLN A C 1
ATOM 1176 O O . GLN A 1 150 ? 2.365 25.731 -5.086 1.00 47.28 150 GLN A O 1
ATOM 1181 N N . ILE A 1 151 ? 2.601 24.233 -3.438 1.00 52.28 151 ILE A N 1
ATOM 1182 C CA . ILE A 1 151 ? 2.865 25.147 -2.322 1.00 52.28 151 ILE A CA 1
ATOM 1183 C C . ILE A 1 151 ? 4.077 26.025 -2.644 1.00 52.28 151 ILE A C 1
ATOM 1185 O O . ILE A 1 151 ? 4.037 27.215 -2.379 1.00 52.28 151 ILE A O 1
ATOM 1189 N N . GLN A 1 152 ? 5.135 25.510 -3.281 1.00 52.31 152 GLN A N 1
ATOM 1190 C CA . GLN A 1 152 ? 6.275 26.349 -3.689 1.00 52.31 152 GLN A CA 1
ATOM 1191 C C . GLN A 1 152 ? 5.932 27.440 -4.716 1.00 52.31 152 GLN A C 1
ATOM 1193 O O . GLN A 1 152 ? 6.644 28.440 -4.789 1.00 52.31 152 GLN A O 1
ATOM 1198 N N . LYS A 1 153 ? 4.867 27.270 -5.508 1.00 52.81 153 LYS A N 1
ATOM 1199 C CA . LYS A 1 153 ? 4.478 28.213 -6.568 1.00 52.81 153 LYS A CA 1
ATOM 1200 C C . LYS A 1 153 ? 3.393 29.189 -6.124 1.00 52.81 153 LYS A C 1
ATOM 1202 O O . LYS A 1 153 ? 3.378 30.328 -6.581 1.00 52.81 153 LYS A O 1
ATOM 1207 N N . ASP A 1 154 ? 2.531 28.771 -5.203 1.00 62.28 154 ASP A N 1
ATOM 1208 C CA . ASP A 1 154 ? 1.375 29.545 -4.767 1.00 62.28 154 ASP A CA 1
ATOM 1209 C C . ASP A 1 154 ? 1.563 30.107 -3.351 1.00 62.28 154 ASP A C 1
ATOM 1211 O O . ASP A 1 154 ? 1.265 29.456 -2.346 1.00 62.28 154 ASP A O 1
ATOM 1215 N N . ARG A 1 155 ? 1.995 31.377 -3.269 1.00 58.59 155 ARG A N 1
ATOM 1216 C CA . ARG A 1 155 ? 2.203 32.108 -1.997 1.00 58.59 155 ARG A CA 1
ATOM 1217 C C . ARG A 1 155 ? 0.980 32.090 -1.071 1.00 58.59 155 ARG A C 1
ATOM 1219 O O . ARG A 1 155 ? 1.129 32.157 0.146 1.00 58.59 155 ARG A O 1
ATOM 1226 N N . TRP A 1 156 ? -0.230 31.995 -1.627 1.00 68.19 156 TRP A N 1
ATOM 1227 C CA . TRP A 1 156 ? -1.463 31.953 -0.837 1.00 68.19 156 TRP A CA 1
ATOM 1228 C C . TRP A 1 156 ? -1.650 30.610 -0.110 1.00 68.19 156 TRP A C 1
ATOM 1230 O O . TRP A 1 156 ? -2.090 30.609 1.037 1.00 68.19 156 TRP A O 1
ATOM 1240 N N . LEU A 1 157 ? -1.258 29.486 -0.728 1.00 63.53 157 LEU A N 1
ATOM 1241 C CA . LEU A 1 157 ? -1.307 28.154 -0.112 1.00 63.53 157 LEU A CA 1
ATOM 1242 C C . LEU A 1 157 ? -0.250 28.004 0.983 1.00 63.53 157 LEU A C 1
ATOM 1244 O O . LEU A 1 157 ? -0.540 27.414 2.018 1.00 63.53 157 LEU A O 1
ATOM 1248 N N . GLN A 1 158 ? 0.942 28.580 0.794 1.00 62.62 158 GLN A N 1
ATOM 1249 C CA . GLN A 1 158 ? 1.964 28.649 1.848 1.00 62.62 158 GLN A CA 1
ATOM 1250 C C . GLN A 1 158 ? 1.463 29.398 3.073 1.00 62.62 158 GLN A C 1
ATOM 1252 O O . GLN A 1 158 ? 1.598 28.909 4.190 1.00 62.62 158 GLN A O 1
ATOM 1257 N N . LYS A 1 159 ? 0.860 30.570 2.858 1.00 69.50 159 LYS A N 1
ATOM 1258 C CA . LYS A 1 159 ? 0.340 31.390 3.950 1.00 69.50 159 LYS A CA 1
ATOM 1259 C C . LYS A 1 159 ? -0.820 30.701 4.670 1.00 69.50 159 LYS A C 1
ATOM 1261 O O . LYS A 1 159 ? -0.858 30.725 5.892 1.00 69.50 159 LYS A O 1
ATOM 1266 N N . LEU A 1 160 ? -1.720 30.043 3.934 1.00 69.88 160 LEU A N 1
ATOM 1267 C CA . LEU A 1 160 ? -2.793 29.239 4.526 1.00 69.88 160 LEU A CA 1
ATOM 1268 C C . LEU A 1 160 ? -2.233 28.082 5.361 1.00 69.88 160 LEU A C 1
ATOM 1270 O O . LEU A 1 160 ? -2.681 27.867 6.479 1.00 69.88 160 LEU A O 1
ATOM 1274 N N . LEU A 1 161 ? -1.240 27.361 4.837 1.00 65.00 161 LEU A N 1
ATOM 1275 C CA . LEU A 1 161 ? -0.629 26.243 5.548 1.00 65.00 161 LEU A CA 1
ATOM 1276 C C . LEU A 1 161 ? 0.111 26.704 6.810 1.00 65.00 161 LEU A C 1
ATOM 1278 O O . LEU A 1 161 ? -0.017 26.055 7.836 1.00 65.00 161 LEU A O 1
ATOM 1282 N N . HIS A 1 162 ? 0.833 27.827 6.752 1.00 64.19 162 HIS A N 1
ATOM 1283 C CA . HIS A 1 162 ? 1.498 28.416 7.918 1.00 64.19 162 HIS A CA 1
ATOM 1284 C C . HIS A 1 162 ? 0.497 28.757 9.023 1.00 64.19 162 HIS A C 1
ATOM 1286 O O . HIS A 1 162 ? 0.684 28.354 10.163 1.00 64.19 162 HIS A O 1
ATOM 1292 N N . LEU A 1 163 ? -0.605 29.422 8.665 1.00 63.91 163 LEU A N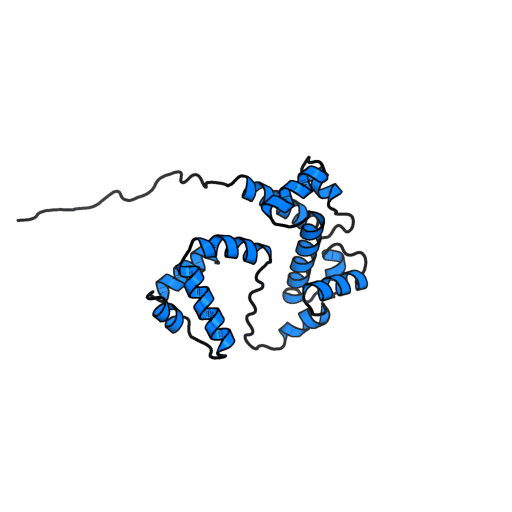 1
ATOM 1293 C CA . LEU A 1 163 ? -1.652 29.801 9.614 1.00 63.91 163 LEU A CA 1
ATOM 1294 C C . LEU A 1 163 ? -2.332 28.584 10.255 1.00 63.91 163 LEU A C 1
ATOM 1296 O O . LEU A 1 163 ? -2.634 28.611 11.441 1.00 63.91 163 LEU A O 1
ATOM 1300 N N . LEU A 1 164 ? -2.551 27.518 9.481 1.00 69.19 164 LEU A N 1
ATOM 1301 C CA . LEU A 1 164 ? -3.130 26.270 9.985 1.00 69.19 164 LEU A CA 1
ATOM 1302 C C . LEU A 1 164 ? -2.148 25.475 10.860 1.00 69.19 164 LEU A C 1
ATOM 1304 O O . LEU A 1 164 ? -2.579 24.761 11.757 1.00 69.19 164 LEU A O 1
ATOM 1308 N N . ILE A 1 165 ? -0.840 25.574 10.605 1.00 64.00 165 ILE A N 1
ATOM 1309 C CA . ILE A 1 165 ? 0.188 24.951 11.452 1.00 64.00 165 ILE A CA 1
ATOM 1310 C C . ILE A 1 165 ? 0.300 25.703 12.783 1.00 64.00 165 ILE A C 1
ATOM 1312 O O . ILE A 1 165 ? 0.277 25.061 13.828 1.00 64.00 165 ILE A O 1
ATOM 1316 N N . GLU A 1 166 ? 0.316 27.039 12.757 1.00 61.66 166 GLU A N 1
ATOM 1317 C CA . GLU A 1 166 ? 0.294 27.871 13.972 1.00 61.66 166 GLU A CA 1
ATOM 1318 C C . GLU A 1 166 ? -0.946 27.593 14.841 1.00 61.66 166 GLU A C 1
ATOM 1320 O O . GLU A 1 166 ? -0.854 27.602 16.064 1.00 61.66 166 GLU A O 1
ATOM 1325 N N . GLU A 1 167 ? -2.093 27.298 14.225 1.00 65.12 167 GLU A N 1
ATOM 1326 C CA . GLU A 1 167 ? -3.333 26.924 14.919 1.00 65.12 167 GLU A CA 1
ATOM 1327 C C . GLU A 1 167 ? -3.228 25.574 15.652 1.00 65.12 167 GLU A C 1
ATOM 1329 O O . GLU A 1 167 ? -3.697 25.415 16.779 1.00 65.12 167 GLU A O 1
ATOM 1334 N N . VAL A 1 168 ? -2.586 24.585 15.023 1.00 51.78 168 VAL A N 1
ATOM 1335 C CA . VAL A 1 168 ? -2.370 23.259 15.626 1.00 51.78 168 VAL A CA 1
ATOM 1336 C C . VAL A 1 168 ? -1.379 23.338 16.787 1.00 51.78 168 VAL A C 1
ATOM 1338 O O . VAL A 1 168 ? -1.528 22.609 17.766 1.00 51.78 168 VAL A O 1
ATOM 1341 N N . GLU A 1 169 ? -0.389 24.225 16.695 1.00 55.97 169 GLU A N 1
ATOM 1342 C CA . GLU A 1 169 ? 0.599 24.458 17.751 1.00 55.97 169 GLU A CA 1
ATOM 1343 C C . GLU A 1 169 ? 0.035 25.290 18.915 1.00 55.97 169 GLU A C 1
ATOM 1345 O O . GLU A 1 169 ? 0.424 25.060 20.060 1.00 55.97 169 GLU A O 1
ATOM 1350 N N . SER A 1 170 ? -0.907 26.209 18.659 1.00 60.38 170 SER A N 1
ATOM 1351 C CA . SER A 1 170 ? -1.560 27.012 19.704 1.00 60.38 170 SER A CA 1
ATOM 1352 C C . SER A 1 170 ? -2.727 26.298 20.397 1.00 60.38 170 SER A C 1
ATOM 1354 O O . SER A 1 170 ? -3.082 26.655 21.519 1.00 60.38 170 SER A O 1
ATOM 1356 N N . GLY A 1 171 ? -3.328 25.290 19.752 1.00 50.34 171 GLY A N 1
ATOM 1357 C CA . GLY A 1 171 ? -4.471 24.537 20.280 1.00 50.34 171 GLY A CA 1
ATOM 1358 C C . GLY A 1 171 ? -5.805 25.297 20.247 1.00 50.34 171 GLY A C 1
ATOM 1359 O O . GLY A 1 171 ? -6.825 24.771 20.699 1.00 50.34 171 GLY A O 1
ATOM 1360 N N . GLU A 1 172 ? -5.830 26.512 19.699 1.00 55.41 172 GLU A N 1
ATOM 1361 C CA . GLU A 1 172 ? -7.036 27.326 19.555 1.00 55.41 172 GLU A CA 1
ATOM 1362 C C . GLU A 1 172 ? -7.693 27.062 18.198 1.00 55.41 172 GLU A C 1
ATOM 1364 O O . GLU A 1 172 ? -7.084 27.294 17.164 1.00 55.41 172 GLU A O 1
ATOM 1369 N N . LYS A 1 173 ? -8.955 26.616 18.169 1.00 58.47 173 LYS A N 1
ATOM 1370 C CA . LYS A 1 173 ? -9.694 26.432 16.906 1.00 58.47 173 LYS A CA 1
ATOM 1371 C C . LYS A 1 173 ? -10.030 27.797 16.297 1.00 58.47 173 LYS A C 1
ATOM 1373 O O . LYS A 1 173 ? -10.832 28.526 16.878 1.00 58.47 173 LYS A O 1
ATOM 1378 N N . THR A 1 174 ? -9.489 28.120 15.123 1.00 64.12 174 THR A N 1
ATOM 1379 C CA . THR A 1 174 ? -9.798 29.360 14.396 1.00 64.12 174 THR A CA 1
ATOM 1380 C C . THR A 1 174 ? -10.849 29.139 13.316 1.00 64.12 174 THR A C 1
ATOM 1382 O O . THR A 1 174 ? -10.900 28.120 12.623 1.00 64.12 174 THR A O 1
ATOM 1385 N N . SER A 1 175 ? -11.763 30.099 13.178 1.00 72.00 175 SER A N 1
ATOM 1386 C CA . SER A 1 175 ? -12.852 29.983 12.210 1.00 72.00 175 SER A CA 1
ATOM 1387 C C . SER A 1 175 ? -12.366 30.270 10.783 1.00 72.00 175 SER A C 1
ATOM 1389 O O . SER A 1 175 ? -11.496 31.110 10.549 1.00 72.00 175 SER A O 1
ATOM 1391 N N . LEU A 1 176 ? -13.008 29.664 9.773 1.00 61.19 176 LEU A N 1
ATOM 1392 C CA . LEU A 1 176 ? -12.767 29.980 8.349 1.00 61.19 176 LEU A CA 1
ATOM 1393 C C . LEU A 1 176 ? -12.862 31.488 8.041 1.00 61.19 176 LEU A C 1
ATOM 1395 O O . LEU A 1 176 ? -12.247 31.971 7.089 1.00 61.19 176 LEU A O 1
ATOM 1399 N N . LYS A 1 177 ? -13.634 32.234 8.842 1.00 67.06 177 LYS A N 1
ATOM 1400 C CA . LYS A 1 177 ? -13.779 33.689 8.744 1.00 67.06 177 LYS A CA 1
ATOM 1401 C C . LYS A 1 177 ? -12.537 34.429 9.234 1.00 67.06 177 LYS A C 1
ATOM 1403 O O . LYS A 1 177 ? -12.105 35.369 8.570 1.00 67.06 177 LYS A O 1
ATOM 1408 N N . GLU A 1 178 ? -11.940 33.986 10.334 1.00 67.38 178 GLU A N 1
ATOM 1409 C CA . GLU A 1 178 ? -10.678 34.528 10.849 1.00 67.38 178 GLU A CA 1
ATOM 1410 C C . GLU A 1 178 ? -9.510 34.220 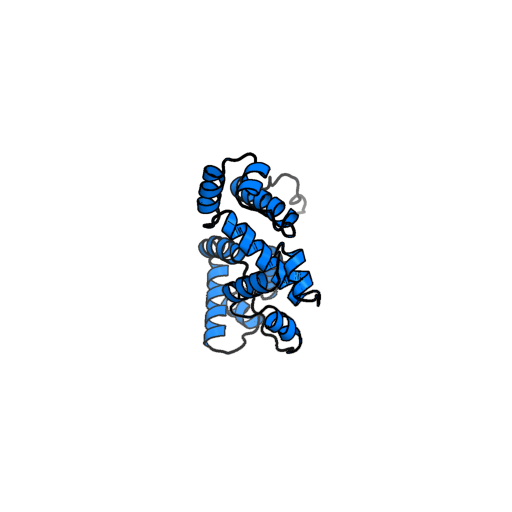9.916 1.00 67.38 178 GLU A C 1
ATOM 1412 O O . GLU A 1 178 ? -8.728 35.117 9.604 1.00 67.38 178 GLU A O 1
ATOM 1417 N N . ILE A 1 179 ? -9.429 32.989 9.401 1.00 70.75 179 ILE A N 1
ATOM 1418 C CA . ILE A 1 179 ? -8.385 32.583 8.449 1.00 70.75 179 ILE A CA 1
ATOM 1419 C C . ILE A 1 179 ? -8.473 33.427 7.171 1.00 70.75 179 ILE A C 1
ATOM 1421 O O . ILE A 1 179 ? -7.468 33.976 6.717 1.00 70.75 179 ILE A O 1
ATOM 1425 N N . ALA A 1 180 ? -9.680 33.612 6.621 1.00 64.94 180 ALA A N 1
ATOM 1426 C CA . ALA A 1 180 ? -9.892 34.477 5.460 1.00 64.94 180 ALA A CA 1
ATOM 1427 C C . ALA A 1 180 ? -9.468 35.934 5.741 1.00 64.94 180 ALA A C 1
ATOM 1429 O O . ALA A 1 180 ? -8.791 36.548 4.913 1.00 64.94 180 ALA A O 1
ATOM 1430 N N . GLY A 1 181 ? -9.773 36.449 6.939 1.00 70.06 181 GLY A N 1
ATOM 1431 C CA . GLY A 1 181 ? -9.331 37.766 7.405 1.00 70.06 181 GLY A CA 1
ATOM 1432 C C . GLY A 1 181 ? -7.805 37.906 7.471 1.00 70.06 181 GLY A C 1
ATOM 1433 O O . GLY A 1 181 ? -7.254 38.840 6.890 1.00 70.06 181 GLY A O 1
ATOM 1434 N N . LYS A 1 182 ? -7.102 36.941 8.083 1.00 75.06 182 LYS A N 1
ATOM 1435 C CA . LYS A 1 182 ? -5.622 36.896 8.152 1.00 75.06 182 LYS A CA 1
ATOM 1436 C C . LYS A 1 182 ? -4.963 36.776 6.766 1.00 75.06 182 LYS A C 1
ATOM 1438 O O . LYS A 1 182 ? -3.803 37.154 6.564 1.00 75.06 182 LYS A O 1
ATOM 1443 N N . MET A 1 183 ? -5.709 36.271 5.787 1.00 68.62 183 MET A N 1
ATOM 1444 C CA . MET A 1 183 ? -5.293 36.166 4.389 1.00 68.62 183 MET A CA 1
ATOM 1445 C C . MET A 1 183 ? -5.690 37.369 3.524 1.00 68.62 183 MET A C 1
ATOM 1447 O O . MET A 1 183 ? -5.346 37.374 2.343 1.00 68.62 183 MET A O 1
ATOM 1451 N N . TYR A 1 184 ? -6.354 38.387 4.085 1.00 75.12 184 TYR A N 1
ATOM 1452 C CA . TYR A 1 184 ? -6.910 39.532 3.349 1.00 75.12 184 TYR A CA 1
ATOM 1453 C C . TYR A 1 184 ? -7.831 39.110 2.191 1.00 75.12 184 TYR A C 1
ATOM 1455 O O . TYR A 1 184 ? -7.830 39.717 1.121 1.00 75.12 184 TYR A O 1
ATOM 1463 N N . GLN A 1 185 ? -8.606 38.041 2.382 1.00 71.44 185 GLN A N 1
ATOM 1464 C CA . GLN A 1 185 ? -9.568 37.546 1.399 1.00 71.44 185 GLN A CA 1
ATOM 1465 C C . GLN A 1 185 ? -10.970 37.465 1.994 1.00 71.44 185 GLN A C 1
ATOM 1467 O O . GLN A 1 185 ? -11.154 37.307 3.199 1.00 71.44 185 GLN A O 1
ATOM 1472 N N . SER A 1 186 ? -11.989 37.534 1.135 1.00 72.25 186 SER A N 1
ATOM 1473 C CA . SER A 1 186 ? -13.353 37.235 1.572 1.00 72.25 186 SER A CA 1
ATOM 1474 C C . SER A 1 186 ? -13.528 35.729 1.786 1.00 72.25 186 SER A C 1
ATOM 1476 O O . SER A 1 186 ? -12.973 34.908 1.051 1.00 72.25 186 SER A O 1
ATOM 1478 N N . THR A 1 187 ? -14.347 35.348 2.766 1.00 62.97 187 THR A N 1
ATOM 1479 C CA . THR A 1 187 ? -14.684 33.943 3.052 1.00 62.97 187 THR A CA 1
ATOM 1480 C C . THR A 1 187 ? -15.260 33.226 1.835 1.00 62.97 187 THR A C 1
ATOM 1482 O O . THR A 1 187 ? -14.899 32.084 1.562 1.00 62.97 187 THR A O 1
ATOM 1485 N N . SER A 1 188 ? -16.099 33.906 1.053 1.00 60.22 188 SER A N 1
ATOM 1486 C CA . SER A 1 188 ? -16.668 33.378 -0.191 1.00 60.22 188 SER A CA 1
ATOM 1487 C C . SER A 1 188 ? -15.602 33.115 -1.255 1.00 60.22 188 SER A C 1
ATOM 1489 O O . SER A 1 188 ? -15.662 32.107 -1.959 1.00 60.22 188 SER A O 1
ATOM 1491 N N . GLN A 1 189 ? -14.602 33.992 -1.363 1.00 62.44 189 GLN A N 1
ATOM 1492 C CA . GLN A 1 189 ? -13.490 33.827 -2.295 1.00 62.44 189 GLN A CA 1
ATOM 1493 C C . GLN A 1 189 ? -12.581 32.670 -1.880 1.00 62.44 189 GLN A C 1
ATOM 1495 O O . GLN A 1 189 ? -12.260 31.838 -2.728 1.00 62.44 189 GLN A O 1
ATOM 1500 N N . LEU A 1 190 ? -12.254 32.563 -0.590 1.00 62.16 190 LEU A N 1
ATOM 1501 C CA . LEU A 1 190 ? -11.489 31.443 -0.045 1.00 62.16 190 LEU A CA 1
ATOM 1502 C C . LEU A 1 190 ? -12.224 30.112 -0.280 1.00 62.16 190 LEU A C 1
ATOM 1504 O O . LEU A 1 190 ? -11.649 29.168 -0.813 1.00 62.16 190 LEU A O 1
ATOM 1508 N N . ASN A 1 191 ? -13.527 30.058 0.013 1.00 63.78 191 ASN A N 1
ATOM 1509 C CA . ASN A 1 191 ? -14.348 28.858 -0.164 1.00 63.78 191 ASN A CA 1
ATOM 1510 C C . ASN A 1 191 ? -14.462 28.448 -1.644 1.00 63.78 191 ASN A C 1
ATOM 1512 O O . ASN A 1 191 ? -14.359 27.271 -1.986 1.00 63.78 191 ASN A O 1
ATOM 1516 N N . ARG A 1 192 ? -14.586 29.421 -2.557 1.00 65.75 192 ARG A N 1
ATOM 1517 C CA . ARG A 1 192 ? -14.564 29.168 -4.006 1.00 65.75 192 ARG A CA 1
ATOM 1518 C C . ARG A 1 192 ? -13.228 28.582 -4.464 1.00 65.75 192 ARG A C 1
ATOM 1520 O O . ARG A 1 192 ? -13.216 27.680 -5.296 1.00 65.75 192 ARG A O 1
ATOM 1527 N N . ILE A 1 193 ? -12.114 29.088 -3.938 1.00 62.22 193 ILE A N 1
ATOM 1528 C CA . ILE A 1 193 ? -10.770 28.603 -4.274 1.00 62.22 193 ILE A CA 1
ATOM 1529 C C . ILE A 1 193 ? -10.549 27.189 -3.721 1.00 62.22 193 ILE A C 1
ATOM 1531 O O . ILE A 1 193 ? -9.995 26.347 -4.426 1.00 62.22 193 ILE A O 1
ATOM 1535 N N . LEU A 1 194 ? -11.008 26.907 -2.499 1.00 62.56 194 LEU A N 1
ATOM 1536 C CA . LEU A 1 194 ? -10.932 25.572 -1.906 1.00 62.56 194 LEU A CA 1
ATOM 1537 C C . LEU A 1 194 ? -11.749 24.565 -2.722 1.00 62.56 194 LEU A C 1
ATOM 1539 O O . LEU A 1 194 ? -11.195 23.564 -3.163 1.00 62.56 194 LEU A O 1
ATOM 1543 N N . LYS A 1 195 ? -13.012 24.878 -3.040 1.00 59.53 195 LYS A N 1
ATOM 1544 C CA . LYS A 1 195 ? -13.861 24.023 -3.887 1.00 59.53 195 LYS A CA 1
ATOM 1545 C C . LYS A 1 195 ? -13.286 23.799 -5.284 1.00 59.53 195 LYS A C 1
ATOM 1547 O O . LYS A 1 195 ? -13.365 22.696 -5.796 1.00 59.53 195 LYS A O 1
ATOM 1552 N N . LYS A 1 196 ? -12.683 24.819 -5.903 1.00 58.38 196 LYS A N 1
ATOM 1553 C CA . LYS A 1 196 ? -12.083 24.688 -7.242 1.00 58.38 196 LYS A CA 1
ATOM 1554 C C . LYS A 1 196 ? -10.879 23.735 -7.265 1.00 58.38 196 LYS A C 1
ATOM 1556 O O . LYS A 1 196 ? -10.622 23.124 -8.294 1.00 58.38 196 LYS A O 1
ATOM 1561 N N . ASN A 1 197 ? -10.118 23.660 -6.173 1.00 49.81 197 ASN A N 1
ATOM 1562 C CA . ASN A 1 197 ? -8.871 22.889 -6.120 1.00 49.81 197 ASN A CA 1
ATOM 1563 C C . ASN A 1 197 ? -9.013 21.526 -5.422 1.00 49.81 197 ASN A C 1
ATOM 1565 O O . ASN A 1 197 ? -8.152 20.671 -5.610 1.00 49.81 197 ASN A O 1
ATOM 1569 N N . TRP A 1 198 ? -10.055 21.339 -4.608 1.00 43.88 198 TRP A N 1
ATOM 1570 C CA . TRP A 1 198 ? -10.203 20.194 -3.700 1.00 43.88 198 TRP A CA 1
ATOM 1571 C C . TRP A 1 198 ? -11.628 19.633 -3.598 1.00 43.88 198 TRP A C 1
ATOM 1573 O O . TRP A 1 198 ? -11.851 18.724 -2.798 1.00 43.88 198 TRP A O 1
ATOM 1583 N N . GLY A 1 199 ? -12.582 20.204 -4.337 1.00 38.38 199 GLY A N 1
ATOM 1584 C CA . GLY A 1 199 ? -13.977 19.762 -4.400 1.00 38.38 199 GLY A CA 1
ATOM 1585 C C . GLY A 1 199 ? -14.262 18.866 -5.592 1.00 38.38 199 GLY A C 1
ATOM 1586 O O . GLY A 1 199 ? -13.511 18.947 -6.590 1.00 38.38 199 GLY A O 1
#